Protein AF-A0A7W0KZI9-F1 (afdb_monomer)

Sequence (246 aa):
AELSPGYLRRAVETLQRTGAANVGGIQRAEGTTPFERAVAAAMTSRFGAGDAVFHYGGHEGPSDTVYLGVFDRVAMEAAGLYDETLVRNQDYELNIRLRQRGGVVWFDPELSVRYRPRRSLGRLARQYFEYGAWKREVVRRHPGSLRWRQAAPPALALGLGMGLVGTAVHRAALLIPGTYGAAVVVASAITARRRFGMFARLLAVFPTMHLAWGCGFLTGRRSRSVGAAGPVRVRAFRRSGGGPGG

Nearest PDB structures (foldseek):
  8snc-assembly1_A  TM=5.932E-01  e=7.530E-03  Paramecium bursaria Chlorella virus CZ-2
  8sne-assembly1_A  TM=5.870E-01  e=1.070E-02  Paramecium bursaria Chlorella virus CZ-2

Secondary structure (DSSP, 8-state):
-EEPTTHHHHHHHHHHHH--SEEEEEEEE--SSHHHHHHHHHHTSHHHHTT-GGGT---SEE-S--EEEEE-HHHHHHHTS--TT-SS-HHHHHHHHHHHTTPPEEEEEEEEEEEPPPSSHHHHHHHHHHHHHHHHHHHHH-GGG--HHHHHHHHHHHHHHHHHHHTTT-GGGGHHHHHHHHHHHHHHHHHHTT-HHHHHHHHHHHHHHHHHHHHHHHHPPP-PPS-PPPP----------PPP--

Foldseek 3Di:
DAKPPCQVVVLVVCCVVPVAQKEAEAAQQDEDDLLQVLLLLLQLDCLNQPPQCSSPHDDKFFDLAHDPIDGDPVLCVVLPHFDLQQPPCSRSLSSVSSVVVVGTYIYDHVIYDYDGDDPDLVVLLVVLLSVLQSVLVSCVVPVVSDDPSLVVLLVLLVLLVCLVVCCVVPVCSVVSVVVVLVVQQVRLCVSCVPPVSSSVSSSSSSCSNSNSSSCSNVPPDDPGDPDDDPRDPDDDDPPPDDDDDD

Mean predicted aligned error: 7.04 Å

Structure (mmCIF, N/CA/C/O backbone):
data_AF-A0A7W0KZI9-F1
#
_entry.id   AF-A0A7W0KZI9-F1
#
loop_
_atom_site.group_PDB
_atom_site.id
_atom_site.type_symbol
_atom_site.label_atom_id
_atom_site.label_alt_id
_atom_site.label_comp_id
_atom_site.label_asym_id
_atom_site.label_entity_id
_atom_site.label_seq_id
_atom_site.pdbx_PDB_ins_code
_atom_site.Cartn_x
_atom_site.Cartn_y
_atom_site.Cartn_z
_atom_site.occupancy
_atom_site.B_iso_or_equiv
_atom_site.auth_seq_id
_atom_site.auth_comp_id
_atom_site.auth_asym_id
_atom_site.auth_atom_id
_atom_site.pdbx_PDB_model_num
ATOM 1 N N . ALA A 1 1 ? 5.323 1.806 16.502 1.00 73.62 1 ALA A N 1
ATOM 2 C CA . ALA A 1 1 ? 4.338 2.747 15.936 1.00 73.62 1 ALA A CA 1
ATOM 3 C C . ALA A 1 1 ? 3.962 3.705 17.051 1.00 73.62 1 ALA A C 1
ATOM 5 O O . ALA A 1 1 ? 4.021 3.287 18.199 1.00 73.62 1 ALA A O 1
ATOM 6 N N . GLU A 1 2 ? 3.650 4.955 16.737 1.00 88.94 2 GLU A N 1
ATOM 7 C CA . GLU A 1 2 ? 3.325 5.977 17.741 1.00 88.94 2 GLU A CA 1
ATOM 8 C C . GLU A 1 2 ? 1.954 6.555 17.398 1.00 88.94 2 GLU A C 1
ATOM 10 O O . GLU A 1 2 ? 1.743 6.985 16.262 1.00 88.94 2 GLU A O 1
ATOM 15 N N . LEU A 1 3 ? 1.011 6.468 18.335 1.00 92.94 3 LEU A N 1
ATOM 16 C CA . LEU A 1 3 ? -0.348 6.983 18.171 1.00 92.94 3 LEU A CA 1
ATOM 17 C C . LEU A 1 3 ? -0.349 8.501 18.381 1.00 92.94 3 LEU A C 1
ATOM 19 O O . LEU A 1 3 ? 0.425 9.008 19.193 1.00 92.94 3 LEU A O 1
ATOM 23 N N . SER A 1 4 ? -1.225 9.226 17.686 1.00 91.62 4 SER A N 1
ATOM 24 C CA . SER A 1 4 ? -1.425 10.651 17.958 1.00 91.62 4 SER A CA 1
ATOM 25 C C . SER A 1 4 ? -1.924 10.896 19.396 1.00 91.62 4 SER A C 1
ATOM 27 O O . SER A 1 4 ? -2.584 10.034 19.985 1.00 91.62 4 SER A O 1
ATOM 29 N N . PRO A 1 5 ? -1.652 12.069 19.993 1.00 93.88 5 PRO A N 1
ATOM 30 C CA . PRO A 1 5 ? -2.232 12.432 21.283 1.00 93.88 5 PRO A CA 1
ATOM 31 C C . PRO A 1 5 ? -3.761 12.299 21.271 1.00 93.88 5 PRO A C 1
ATOM 33 O O . PRO A 1 5 ? -4.411 12.658 20.292 1.00 93.88 5 PRO A O 1
ATOM 36 N N . GLY A 1 6 ? -4.334 11.743 22.341 1.00 94.88 6 GLY A N 1
ATOM 37 C CA . GLY A 1 6 ? -5.785 11.554 22.459 1.00 94.88 6 GLY A CA 1
ATOM 38 C C . GLY A 1 6 ? -6.391 10.464 21.563 1.00 94.88 6 GLY A C 1
ATOM 39 O O . GLY A 1 6 ? -7.610 10.310 21.582 1.00 94.88 6 GLY A O 1
ATOM 40 N N . TYR A 1 7 ? -5.581 9.680 20.833 1.00 95.62 7 TYR A N 1
ATOM 41 C CA . TYR A 1 7 ? -6.054 8.685 19.855 1.00 95.62 7 TYR A CA 1
ATOM 42 C C . TYR A 1 7 ? -7.165 7.777 20.395 1.00 95.62 7 TYR A C 1
ATOM 44 O O . TYR A 1 7 ? -8.218 7.662 19.779 1.00 95.62 7 TYR A O 1
ATOM 52 N N . LEU A 1 8 ? -6.960 7.152 21.562 1.00 95.44 8 LEU A N 1
ATOM 53 C CA . LEU A 1 8 ? -7.945 6.222 22.129 1.00 95.44 8 LEU A CA 1
ATOM 54 C C . LEU A 1 8 ? -9.248 6.919 22.524 1.00 95.44 8 LEU A C 1
ATOM 56 O O . LEU A 1 8 ? -10.317 6.369 22.289 1.00 95.44 8 LEU A O 1
ATOM 60 N N . ARG A 1 9 ? -9.163 8.130 23.090 1.00 96.88 9 ARG A N 1
ATOM 61 C CA . ARG A 1 9 ? -10.347 8.913 23.460 1.00 96.88 9 ARG A CA 1
ATOM 62 C C . ARG A 1 9 ? -11.191 9.199 22.221 1.00 96.88 9 ARG A C 1
ATOM 64 O O . ARG A 1 9 ? -12.360 8.835 22.195 1.00 96.88 9 ARG A O 1
ATOM 71 N N . ARG A 1 10 ? -10.568 9.749 21.177 1.00 96.88 10 ARG A N 1
ATOM 72 C CA . ARG A 1 10 ? -11.253 10.067 19.923 1.00 96.88 10 ARG A CA 1
ATOM 73 C C . ARG A 1 10 ? -11.802 8.828 19.224 1.00 96.88 10 ARG A C 1
ATOM 75 O O . ARG A 1 10 ? -12.931 8.847 18.760 1.00 96.88 10 ARG A O 1
ATOM 82 N N . ALA A 1 11 ? -11.046 7.733 19.186 1.00 97.38 11 ALA A N 1
ATOM 83 C CA . ALA A 1 11 ? -11.525 6.495 18.581 1.00 97.38 11 ALA A CA 1
ATOM 84 C C . ALA A 1 11 ? -12.783 5.963 19.288 1.00 97.38 11 ALA A C 1
ATOM 86 O O . ALA A 1 11 ? -13.717 5.530 18.619 1.00 97.38 11 ALA A O 1
ATOM 87 N N . VAL A 1 12 ? -12.836 6.041 20.624 1.00 97.38 12 VAL A N 1
ATOM 88 C CA . VAL A 1 12 ? -14.021 5.662 21.410 1.00 97.38 12 VAL A CA 1
ATOM 89 C C . VAL A 1 12 ? -15.191 6.619 21.165 1.00 97.38 12 VAL A C 1
ATOM 91 O O . VAL A 1 12 ? -16.306 6.152 20.950 1.00 97.38 12 VAL A O 1
ATOM 94 N N . GLU A 1 13 ? -14.953 7.932 21.141 1.00 97.81 13 GLU A N 1
ATOM 95 C CA . GLU A 1 13 ? -15.980 8.935 20.814 1.00 97.81 13 GLU A CA 1
ATOM 96 C C . GLU A 1 13 ? -16.567 8.698 19.412 1.00 97.81 13 GLU A C 1
ATOM 98 O O . GLU A 1 13 ? -17.786 8.692 19.230 1.00 97.81 13 GLU A O 1
ATOM 103 N N . THR A 1 14 ? -15.715 8.427 18.421 1.00 97.75 14 THR A N 1
ATOM 104 C CA . THR A 1 14 ? -16.133 8.122 17.048 1.00 97.75 14 THR A CA 1
ATOM 105 C C . THR A 1 14 ? -16.880 6.787 16.967 1.00 97.75 14 THR A C 1
ATOM 107 O O . THR A 1 14 ? -17.908 6.724 16.292 1.00 97.75 14 THR A O 1
ATOM 110 N N . LEU A 1 15 ? -16.459 5.741 17.693 1.00 97.44 15 LEU A N 1
ATOM 111 C CA . LEU A 1 15 ? -17.208 4.476 17.796 1.00 97.44 15 LEU A CA 1
ATOM 112 C C . LEU A 1 15 ? -18.626 4.711 18.337 1.00 97.44 15 LEU A C 1
ATOM 114 O O . LEU A 1 15 ? -19.593 4.236 17.748 1.00 97.44 15 LEU A O 1
ATOM 118 N N . GLN A 1 16 ? -18.756 5.482 19.420 1.00 97.38 16 GLN A N 1
ATOM 119 C CA . GLN A 1 16 ? -20.047 5.785 20.045 1.00 97.38 16 GLN A CA 1
ATOM 120 C C . GLN A 1 16 ? -20.956 6.615 19.134 1.00 97.38 16 GLN A C 1
ATOM 122 O O . GLN A 1 16 ? -22.142 6.316 19.018 1.00 97.38 16 GLN A O 1
ATOM 127 N N . ARG A 1 17 ? -20.405 7.635 18.467 1.00 97.62 17 ARG A N 1
ATOM 128 C CA . ARG A 1 17 ? -21.167 8.517 17.572 1.00 97.62 17 ARG A CA 1
ATOM 129 C C . ARG A 1 17 ? -21.663 7.804 16.316 1.00 97.62 17 ARG A C 1
ATOM 131 O O . ARG A 1 17 ? -22.739 8.125 15.824 1.00 97.62 17 ARG A O 1
ATOM 138 N N . THR A 1 18 ? -20.866 6.891 15.766 1.00 97.31 18 THR A N 1
ATOM 139 C CA . THR A 1 18 ? -21.131 6.284 14.449 1.00 97.31 18 THR A CA 1
ATOM 140 C C . THR A 1 18 ? -21.751 4.893 14.534 1.00 97.31 18 THR A C 1
ATOM 142 O O . THR A 1 18 ? -22.295 4.413 13.542 1.00 97.31 18 THR A O 1
ATOM 145 N N . GLY A 1 19 ? -21.644 4.219 15.684 1.00 96.94 19 GLY A N 1
ATOM 146 C CA . GLY A 1 19 ? -22.007 2.807 15.814 1.00 96.94 19 GLY A CA 1
ATOM 147 C C . GLY A 1 19 ? -21.116 1.874 14.984 1.00 96.94 19 GLY A C 1
ATOM 148 O O . GLY A 1 19 ? -21.508 0.744 14.691 1.00 96.94 19 GLY A O 1
ATOM 149 N N . ALA A 1 20 ? -19.939 2.340 14.554 1.00 97.88 20 ALA A N 1
ATOM 150 C CA . ALA A 1 20 ? -19.018 1.550 13.752 1.00 97.88 20 ALA A CA 1
ATOM 151 C C . ALA A 1 20 ? -18.495 0.328 14.521 1.00 97.88 20 ALA A C 1
ATOM 153 O O . ALA A 1 20 ? -18.309 0.347 15.734 1.00 97.88 20 ALA A O 1
ATOM 154 N N . ALA A 1 21 ? -18.197 -0.737 13.785 1.00 98.06 21 ALA A N 1
ATOM 155 C CA . ALA A 1 21 ? -17.596 -1.949 14.329 1.00 98.06 21 ALA A CA 1
ATOM 156 C C . ALA A 1 21 ? -16.065 -1.841 14.453 1.00 98.06 21 ALA A C 1
ATOM 158 O O . ALA A 1 21 ? -15.438 -2.582 15.210 1.00 98.06 21 ALA A O 1
ATOM 159 N N . ASN A 1 22 ? -15.453 -0.937 13.686 1.00 98.25 22 ASN A N 1
ATOM 160 C CA . ASN A 1 22 ? -14.028 -0.639 13.728 1.00 98.25 22 ASN A CA 1
ATOM 161 C C . ASN A 1 22 ? -13.799 0.819 13.322 1.00 98.25 22 ASN A C 1
ATOM 163 O O . ASN A 1 22 ? -14.299 1.239 12.279 1.00 98.25 22 ASN A O 1
ATOM 167 N N . VAL A 1 23 ? -13.019 1.562 14.102 1.00 97.94 23 VAL A N 1
ATOM 168 C CA . VAL A 1 23 ? -12.613 2.940 13.805 1.00 97.94 23 VAL A CA 1
ATOM 169 C C . VAL A 1 23 ? -11.101 3.009 13.710 1.00 97.94 23 VAL A C 1
ATOM 171 O O . VAL A 1 23 ? -10.394 2.513 14.579 1.00 97.94 23 VAL A O 1
ATOM 174 N N . GLY A 1 24 ? -10.572 3.667 12.690 1.00 95.88 24 GLY A N 1
ATOM 175 C CA . GLY A 1 24 ? -9.140 3.920 12.606 1.00 95.88 24 GLY A CA 1
ATOM 176 C C . GLY A 1 24 ? -8.832 5.076 11.681 1.00 95.88 24 GLY A C 1
ATOM 177 O O . GLY A 1 24 ? -9.728 5.697 11.117 1.00 95.88 24 GLY A O 1
ATOM 178 N N . GLY A 1 25 ? -7.546 5.362 11.525 1.00 93.81 25 GLY A N 1
ATOM 179 C CA . GLY A 1 25 ? -7.121 6.609 10.909 1.00 93.81 25 GLY A CA 1
ATOM 180 C C . GLY A 1 25 ? -5.989 6.466 9.913 1.00 93.81 25 GLY A C 1
ATOM 181 O O . GLY A 1 25 ? -5.808 5.433 9.263 1.00 93.81 25 GLY A O 1
ATOM 182 N N . ILE A 1 26 ? -5.229 7.547 9.786 1.00 93.06 26 ILE A N 1
ATOM 183 C CA . ILE A 1 26 ? -4.168 7.711 8.801 1.00 93.06 26 ILE A CA 1
ATOM 184 C C . ILE A 1 26 ? -2.926 6.909 9.203 1.00 93.06 26 ILE A C 1
ATOM 186 O O . ILE A 1 26 ? -2.394 7.042 10.311 1.00 93.06 26 ILE A O 1
ATOM 190 N N . GLN A 1 27 ? -2.386 6.140 8.258 1.00 93.75 27 GLN A N 1
ATOM 191 C CA . GLN A 1 27 ? -1.021 5.632 8.330 1.00 93.75 27 GLN A CA 1
ATOM 192 C C . GLN A 1 27 ? -0.049 6.758 7.972 1.00 93.75 27 GLN A C 1
ATOM 194 O O . GLN A 1 27 ? 0.314 6.958 6.812 1.00 93.75 27 GLN A O 1
ATOM 199 N N . ARG A 1 28 ? 0.404 7.502 8.980 1.00 91.75 28 ARG A N 1
ATOM 200 C CA . ARG A 1 28 ? 1.288 8.650 8.780 1.00 91.75 28 ARG A CA 1
ATOM 201 C C . ARG A 1 28 ? 2.721 8.173 8.544 1.00 91.75 28 ARG A C 1
ATOM 203 O O . ARG A 1 28 ? 3.477 7.950 9.489 1.00 91.75 28 ARG A O 1
ATOM 210 N N . ALA A 1 29 ? 3.078 7.964 7.279 1.00 92.94 29 ALA A N 1
ATOM 211 C CA . ALA A 1 29 ? 4.403 7.493 6.896 1.00 92.94 29 ALA A CA 1
ATOM 212 C C . ALA A 1 29 ? 5.466 8.588 7.097 1.00 92.94 29 ALA A C 1
ATOM 214 O O . ALA A 1 29 ? 5.423 9.633 6.453 1.00 92.94 29 ALA A O 1
ATOM 215 N N . GLU A 1 30 ? 6.450 8.333 7.959 1.00 93.12 30 GLU A N 1
ATOM 216 C CA . GLU A 1 30 ? 7.534 9.266 8.276 1.00 93.12 30 GLU A CA 1
ATOM 217 C C . GLU A 1 30 ? 8.891 8.556 8.267 1.00 93.12 30 GLU A C 1
ATOM 219 O O . GLU A 1 30 ? 9.116 7.555 8.950 1.00 93.12 30 GLU A O 1
ATOM 224 N N . GLY A 1 31 ? 9.810 9.080 7.454 1.00 92.00 31 GLY A N 1
ATOM 225 C CA . GLY A 1 31 ? 11.155 8.541 7.286 1.00 92.00 31 GLY A CA 1
ATOM 226 C C . GLY A 1 31 ? 12.239 9.439 7.877 1.00 92.00 31 GLY A C 1
ATOM 227 O O . GLY A 1 31 ? 12.200 10.659 7.740 1.00 92.00 31 GLY A O 1
ATOM 228 N N . THR A 1 32 ? 13.258 8.821 8.468 1.00 94.62 32 THR A N 1
ATOM 229 C CA . THR A 1 32 ? 14.425 9.502 9.056 1.00 94.62 32 THR A CA 1
ATOM 230 C C . THR A 1 32 ? 15.604 9.584 8.084 1.00 94.62 32 THR A C 1
ATOM 232 O O . THR A 1 32 ? 16.342 10.568 8.086 1.00 94.62 32 THR A O 1
ATOM 235 N N . THR A 1 33 ? 15.757 8.608 7.184 1.00 97.12 33 THR A N 1
ATOM 236 C CA . THR A 1 33 ? 16.801 8.625 6.143 1.00 97.12 33 THR A CA 1
ATOM 237 C C . THR A 1 33 ? 16.272 9.181 4.814 1.00 97.12 33 THR A C 1
ATOM 239 O O . THR A 1 33 ? 15.061 9.150 4.573 1.00 97.12 33 THR A O 1
ATOM 242 N N . PRO A 1 34 ? 17.143 9.651 3.896 1.00 97.38 34 PRO A N 1
ATOM 243 C CA . PRO A 1 34 ? 16.716 10.058 2.555 1.00 97.38 34 PRO A CA 1
ATOM 244 C C . PRO A 1 34 ? 15.934 8.972 1.802 1.00 97.38 34 PRO A C 1
ATOM 246 O O . PRO A 1 34 ? 14.999 9.288 1.070 1.00 97.38 34 PRO A O 1
ATOM 249 N N . PHE A 1 35 ? 16.291 7.696 1.995 1.00 97.69 35 PHE A N 1
ATOM 250 C CA . PHE A 1 35 ? 15.559 6.573 1.411 1.00 97.69 35 PHE A CA 1
ATOM 251 C C . PHE A 1 35 ? 14.185 6.391 2.059 1.00 97.69 35 PHE A C 1
ATOM 253 O O . PHE A 1 35 ? 13.186 6.372 1.349 1.00 97.69 35 PHE A O 1
ATOM 260 N N . GLU A 1 36 ? 14.106 6.340 3.392 1.00 97.56 36 GLU A N 1
ATOM 261 C CA . GLU A 1 36 ? 12.822 6.203 4.093 1.00 97.56 36 GLU A CA 1
ATOM 262 C C . GLU A 1 36 ? 11.866 7.358 3.753 1.00 97.56 36 GLU A C 1
ATOM 264 O O . GLU A 1 36 ? 10.672 7.125 3.600 1.00 97.56 36 GLU A O 1
ATOM 269 N N . ARG A 1 37 ? 12.374 8.589 3.582 1.00 97.50 37 ARG A N 1
ATOM 270 C CA . ARG A 1 37 ? 11.568 9.740 3.139 1.00 97.50 37 ARG A CA 1
ATOM 271 C C . ARG A 1 37 ? 11.007 9.565 1.729 1.00 97.50 37 ARG A C 1
ATOM 273 O O . ARG A 1 37 ? 9.870 9.956 1.491 1.00 97.50 37 ARG A O 1
ATOM 280 N N . ALA A 1 38 ? 11.773 8.979 0.808 1.00 97.94 38 ALA A N 1
ATOM 281 C CA . ALA A 1 38 ? 11.277 8.666 -0.532 1.00 97.94 38 ALA A CA 1
ATOM 282 C C . ALA A 1 38 ? 10.194 7.577 -0.485 1.00 97.94 38 ALA A C 1
ATOM 284 O O . ALA A 1 38 ? 9.166 7.715 -1.137 1.00 97.94 38 ALA A O 1
ATOM 285 N N . VAL A 1 39 ? 10.377 6.537 0.338 1.00 98.06 39 VAL A N 1
ATOM 286 C CA . VAL A 1 39 ? 9.347 5.504 0.538 1.00 98.06 39 VAL A CA 1
ATOM 287 C C . VAL A 1 39 ? 8.090 6.092 1.178 1.00 98.06 39 VAL A C 1
ATOM 289 O O . VAL A 1 39 ? 6.995 5.806 0.709 1.00 98.06 39 VAL A O 1
ATOM 292 N N . ALA A 1 40 ? 8.227 6.952 2.193 1.00 96.62 40 ALA A N 1
ATOM 293 C CA . ALA A 1 40 ? 7.096 7.656 2.793 1.00 96.62 40 ALA A CA 1
ATOM 294 C C . ALA A 1 40 ? 6.319 8.460 1.743 1.00 96.62 40 ALA A C 1
ATOM 296 O O . ALA A 1 40 ? 5.112 8.292 1.629 1.00 96.62 40 ALA A O 1
ATOM 297 N N . ALA A 1 41 ? 7.015 9.262 0.930 1.00 96.62 41 ALA A N 1
ATOM 298 C CA . ALA A 1 41 ? 6.393 10.058 -0.126 1.00 96.62 41 ALA A CA 1
ATOM 299 C C . ALA A 1 41 ? 5.708 9.196 -1.202 1.00 96.62 41 ALA A C 1
ATOM 301 O O . ALA A 1 41 ? 4.653 9.566 -1.710 1.00 96.62 41 ALA A O 1
ATOM 302 N N . ALA A 1 42 ? 6.280 8.036 -1.541 1.00 96.62 42 ALA A N 1
ATOM 303 C CA . ALA A 1 42 ? 5.651 7.098 -2.464 1.00 96.62 42 ALA A CA 1
ATOM 304 C C . ALA A 1 42 ? 4.373 6.483 -1.869 1.00 96.62 42 ALA A C 1
ATOM 306 O O . ALA A 1 42 ? 3.340 6.465 -2.538 1.00 96.62 42 ALA A O 1
ATOM 307 N N . MET A 1 43 ? 4.424 6.036 -0.607 1.00 94.19 43 MET A N 1
ATOM 308 C CA . MET A 1 43 ? 3.289 5.446 0.118 1.00 94.19 43 MET A CA 1
ATOM 309 C C . MET A 1 43 ? 2.138 6.429 0.338 1.00 94.19 43 MET A C 1
ATOM 311 O O . MET A 1 43 ? 1.003 5.992 0.459 1.00 94.19 43 MET A O 1
ATOM 315 N N . THR A 1 44 ? 2.408 7.733 0.381 1.00 92.25 44 THR A N 1
ATOM 316 C CA . THR A 1 44 ? 1.386 8.781 0.528 1.00 92.25 44 THR A CA 1
ATOM 317 C C . THR A 1 44 ? 0.967 9.400 -0.811 1.00 92.25 44 THR A C 1
ATOM 319 O O . THR A 1 44 ? 0.275 10.415 -0.841 1.00 92.25 44 THR A O 1
ATOM 322 N N . SER A 1 45 ? 1.361 8.802 -1.941 1.00 93.62 45 SER A N 1
ATOM 323 C CA . SER A 1 45 ? 0.973 9.257 -3.281 1.00 93.62 45 SER A CA 1
ATOM 324 C C . SER A 1 45 ? -0.076 8.340 -3.913 1.00 93.62 45 SER A C 1
ATOM 326 O O . SER A 1 45 ? -0.054 7.123 -3.718 1.00 93.62 45 SER A O 1
ATOM 328 N N . ARG A 1 46 ? -0.950 8.905 -4.757 1.00 91.81 46 ARG A N 1
ATOM 329 C CA . ARG A 1 46 ? -1.942 8.119 -5.517 1.00 91.81 46 ARG A CA 1
ATOM 330 C C . ARG A 1 46 ? -1.284 7.114 -6.461 1.00 91.81 46 ARG A C 1
ATOM 332 O O . ARG A 1 46 ? -1.811 6.025 -6.642 1.00 91.81 46 ARG A O 1
ATOM 339 N N . PHE A 1 47 ? -0.124 7.461 -7.028 1.00 95.12 47 PHE A N 1
ATOM 340 C CA . PHE A 1 47 ? 0.617 6.552 -7.901 1.00 95.12 47 PHE A CA 1
ATOM 341 C C . PHE A 1 47 ? 1.113 5.320 -7.138 1.00 95.12 47 PHE A C 1
ATOM 343 O O . PHE A 1 47 ? 0.976 4.222 -7.651 1.00 95.12 47 PHE A O 1
ATOM 350 N N . GLY A 1 48 ? 1.618 5.485 -5.909 1.00 92.94 48 GLY A N 1
ATOM 351 C CA . GLY A 1 48 ? 2.157 4.373 -5.118 1.00 92.94 48 GLY A CA 1
ATOM 352 C C . GLY A 1 48 ? 1.129 3.567 -4.315 1.00 92.94 48 GLY A C 1
ATOM 353 O O . GLY A 1 48 ? 1.357 2.383 -4.069 1.00 92.94 48 GLY A O 1
ATOM 354 N N . ALA A 1 49 ? 0.026 4.183 -3.876 1.00 86.81 49 ALA A N 1
ATOM 355 C CA . ALA A 1 49 ? -0.947 3.564 -2.965 1.00 86.81 49 ALA A CA 1
ATOM 356 C C . ALA A 1 49 ? -2.374 3.411 -3.535 1.00 86.81 49 ALA A C 1
ATOM 358 O O . ALA A 1 49 ? -3.237 2.810 -2.888 1.00 86.81 49 ALA A O 1
ATOM 359 N N . GLY A 1 50 ? -2.642 3.922 -4.740 1.00 87.31 50 GLY A N 1
ATOM 360 C CA . GLY A 1 50 ? -3.972 3.886 -5.352 1.00 87.31 50 GLY A CA 1
ATOM 361 C C . GLY A 1 50 ? -4.971 4.810 -4.649 1.00 87.31 50 GLY A C 1
ATOM 362 O O . GLY A 1 50 ? -4.646 5.952 -4.330 1.00 87.31 50 GLY A O 1
ATOM 363 N N . ASP A 1 51 ? -6.196 4.319 -4.429 1.00 81.38 51 ASP A N 1
ATOM 364 C CA . ASP A 1 51 ? -7.303 5.041 -3.777 1.00 81.38 51 ASP A CA 1
ATOM 365 C C . ASP A 1 51 ? -7.474 4.742 -2.271 1.00 81.38 51 ASP A C 1
ATOM 367 O O . ASP A 1 51 ? -8.524 5.007 -1.685 1.00 81.38 51 ASP A O 1
ATOM 371 N N . ALA A 1 52 ? -6.463 4.171 -1.618 1.00 79.44 52 ALA A N 1
ATOM 372 C CA . ALA A 1 52 ? -6.517 3.871 -0.191 1.00 79.44 52 ALA A CA 1
ATOM 373 C C . ALA A 1 52 ? -6.412 5.151 0.668 1.00 79.44 52 ALA A C 1
ATOM 375 O O . ALA A 1 52 ? -5.317 5.605 0.997 1.00 79.44 52 ALA A O 1
ATOM 376 N N . VAL A 1 53 ? -7.565 5.701 1.072 1.00 75.75 53 VAL A N 1
ATOM 377 C CA . VAL A 1 53 ? -7.700 6.985 1.801 1.00 75.75 53 VAL A CA 1
ATOM 378 C C . VAL A 1 53 ? -6.860 7.089 3.078 1.00 75.75 53 VAL A C 1
ATOM 380 O O . VAL A 1 53 ? -6.352 8.160 3.404 1.00 75.75 53 VAL A O 1
ATOM 383 N N . PHE A 1 54 ? -6.602 5.971 3.762 1.00 75.31 54 PHE A N 1
ATOM 384 C CA . PHE A 1 54 ? -5.780 5.951 4.974 1.00 75.31 54 PHE A CA 1
ATOM 385 C C . PHE A 1 54 ? -4.299 6.309 4.734 1.00 75.31 54 PHE A C 1
ATOM 387 O O . PHE A 1 54 ? -3.563 6.491 5.701 1.00 75.31 54 PHE A O 1
ATOM 394 N N . HIS A 1 55 ? -3.842 6.424 3.482 1.00 68.38 55 HIS A N 1
ATOM 395 C CA . HIS A 1 55 ? -2.472 6.829 3.153 1.00 68.38 55 HIS A CA 1
ATOM 396 C C . HIS A 1 55 ? -2.273 8.337 2.953 1.00 68.38 55 HIS A C 1
ATOM 398 O O . HIS A 1 55 ? -1.153 8.816 3.111 1.00 68.38 55 HIS A O 1
ATOM 404 N N . TYR A 1 56 ? -3.308 9.093 2.591 1.00 75.75 56 TYR A N 1
ATOM 405 C CA . TYR A 1 56 ? -3.164 10.519 2.255 1.00 75.75 56 TYR A CA 1
ATOM 406 C C . TYR A 1 56 ? -4.281 11.411 2.816 1.00 75.75 56 TYR A C 1
ATOM 408 O O . TYR A 1 56 ? -4.234 12.623 2.620 1.00 75.75 56 TYR A O 1
ATOM 416 N N . GLY A 1 57 ? -5.236 10.841 3.558 1.00 71.19 57 GLY A N 1
ATOM 417 C CA . GLY A 1 57 ? -6.338 11.566 4.185 1.00 71.19 57 GLY A CA 1
ATOM 418 C C . GLY A 1 57 ? -7.601 11.600 3.324 1.00 71.19 57 GLY A C 1
ATOM 419 O O . GLY A 1 57 ? -7.692 10.961 2.274 1.00 71.19 57 GLY A O 1
ATOM 420 N N . GLY A 1 58 ? -8.597 12.341 3.795 1.00 82.12 58 GLY A N 1
ATOM 421 C CA . GLY A 1 58 ? -9.904 12.453 3.161 1.00 82.12 58 GLY A CA 1
ATOM 422 C C . GLY A 1 58 ? -10.961 12.890 4.163 1.00 82.12 58 GLY A C 1
ATOM 423 O O . GLY A 1 58 ? -10.637 13.263 5.290 1.00 82.12 58 GLY A O 1
ATOM 424 N N . HIS A 1 59 ? -12.219 12.825 3.741 1.00 87.19 59 HIS A N 1
ATOM 425 C CA . HIS A 1 59 ? -13.343 13.038 4.639 1.00 87.19 59 HIS A CA 1
ATOM 426 C C . HIS A 1 59 ? -13.512 11.836 5.561 1.00 87.19 59 HIS A C 1
ATOM 428 O O . HIS A 1 59 ? -13.232 10.696 5.180 1.00 87.19 59 HIS A O 1
ATOM 434 N N . GLU A 1 60 ? -13.981 12.118 6.767 1.00 94.50 60 GLU A N 1
ATOM 435 C CA . GLU A 1 60 ? -14.458 11.093 7.676 1.00 94.50 60 GLU A CA 1
ATOM 436 C C . GLU A 1 60 ? -15.577 10.268 7.012 1.00 94.50 60 GLU A C 1
ATOM 438 O O . GLU A 1 60 ? -16.442 10.830 6.335 1.00 94.50 60 GLU A O 1
ATOM 443 N N . GLY A 1 61 ? -15.571 8.943 7.190 1.00 95.12 61 GLY A N 1
ATOM 444 C CA . GLY A 1 61 ? -16.663 8.109 6.694 1.00 95.12 61 GLY A CA 1
ATOM 445 C C . GLY A 1 61 ? -16.369 6.613 6.573 1.00 95.12 61 GLY A C 1
ATOM 446 O O . GLY A 1 61 ? -15.290 6.140 6.945 1.00 95.12 61 GLY A O 1
ATOM 447 N N . PRO A 1 62 ? -17.326 5.841 6.024 1.00 95.38 62 PRO A N 1
ATOM 448 C CA . PRO A 1 62 ? -17.163 4.411 5.796 1.00 95.38 62 PRO A CA 1
ATOM 449 C C . PRO A 1 62 ? -15.983 4.088 4.869 1.00 95.38 62 PRO A C 1
ATOM 451 O O . PRO A 1 62 ? -15.768 4.743 3.850 1.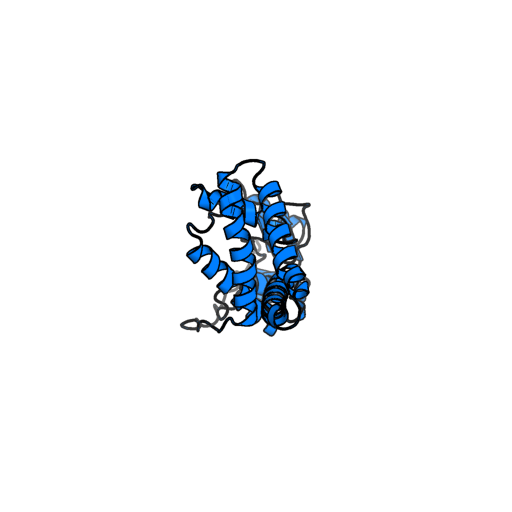00 95.38 62 PRO A O 1
ATOM 454 N N . SER A 1 63 ? -15.243 3.027 5.189 1.00 93.19 63 SER A N 1
ATOM 455 C CA . SER A 1 63 ? -14.091 2.548 4.421 1.00 93.19 63 SER A CA 1
ATOM 456 C C . SER A 1 63 ? -14.072 1.018 4.333 1.00 93.19 63 SER A C 1
ATOM 458 O O . SER A 1 63 ? -14.716 0.311 5.102 1.00 93.19 63 SER A O 1
ATOM 460 N N . ASP A 1 64 ? -13.292 0.474 3.397 1.00 91.31 64 ASP A N 1
ATOM 461 C CA . ASP A 1 64 ? -13.009 -0.966 3.343 1.00 91.31 64 ASP A CA 1
ATOM 462 C C . ASP A 1 64 ? -12.152 -1.442 4.518 1.00 91.31 64 ASP A C 1
ATOM 464 O O . ASP A 1 64 ? -12.228 -2.602 4.922 1.00 91.31 64 ASP A O 1
ATOM 468 N N . THR A 1 65 ? -11.246 -0.574 4.965 1.00 92.69 65 THR A N 1
ATOM 469 C CA . THR A 1 65 ? -10.231 -0.864 5.973 1.00 92.69 65 THR A CA 1
ATOM 470 C C . THR A 1 65 ? -9.657 0.437 6.521 1.00 92.69 65 THR A C 1
ATOM 472 O O . THR A 1 65 ? -9.713 1.484 5.871 1.00 92.69 65 THR A O 1
ATOM 475 N N . VAL A 1 66 ? -9.038 0.348 7.690 1.00 93.38 66 VAL A N 1
ATOM 476 C CA . VAL A 1 66 ? -8.335 1.446 8.359 1.00 93.38 66 VAL A CA 1
ATOM 477 C C . VAL A 1 66 ? -6.987 0.967 8.875 1.00 93.38 66 VAL A C 1
ATOM 479 O O . VAL A 1 66 ? -6.764 -0.239 8.992 1.00 93.38 66 VAL A O 1
ATOM 482 N N . TYR A 1 67 ? -6.080 1.896 9.172 1.00 91.19 67 TYR A N 1
ATOM 483 C CA . TYR A 1 67 ? -4.779 1.546 9.726 1.00 91.19 67 TYR A CA 1
ATOM 484 C C . TYR A 1 67 ? -4.827 1.487 11.256 1.00 91.19 67 TYR A C 1
ATOM 486 O O . TYR A 1 67 ? -5.123 2.494 11.898 1.00 91.19 67 TYR A O 1
ATOM 494 N N . LEU A 1 68 ? -4.495 0.311 11.811 1.00 88.75 68 LEU A N 1
ATOM 495 C CA . LEU A 1 68 ? -4.444 0.025 13.254 1.00 88.75 68 LEU A CA 1
ATOM 496 C C . LEU A 1 68 ? -5.710 0.472 14.005 1.00 88.75 68 LEU A C 1
ATOM 498 O O . LEU A 1 68 ? -5.646 1.318 14.891 1.00 88.75 68 LEU A O 1
ATOM 502 N N . GLY A 1 69 ? -6.853 -0.091 13.611 1.00 92.19 69 GLY A N 1
ATOM 503 C CA . GLY A 1 69 ? -8.156 0.295 14.146 1.00 92.19 69 GLY A CA 1
ATOM 504 C C . GLY A 1 69 ? -8.439 -0.154 15.586 1.00 92.19 69 GLY A C 1
ATOM 505 O O . GLY A 1 69 ? -7.796 -1.056 16.128 1.00 92.19 69 GLY A O 1
ATOM 506 N N . VAL A 1 70 ? -9.433 0.500 16.183 1.00 96.81 70 VAL A N 1
ATOM 507 C CA . VAL A 1 70 ? -10.050 0.215 17.478 1.00 96.81 70 VAL A CA 1
ATOM 508 C C . VAL A 1 70 ? -11.413 -0.411 17.209 1.00 96.81 70 VAL A C 1
ATOM 510 O O . VAL A 1 70 ? -12.255 0.179 16.534 1.00 96.81 70 VAL A O 1
ATOM 513 N N . PHE A 1 71 ? -11.621 -1.614 17.733 1.00 97.62 71 PHE A N 1
ATOM 514 C CA . PHE A 1 71 ? -12.784 -2.436 17.419 1.00 97.62 71 PHE A CA 1
ATOM 515 C C . PHE A 1 71 ? -13.835 -2.366 18.521 1.00 97.62 71 PHE A C 1
ATOM 517 O O . PHE A 1 71 ? -13.498 -2.409 19.707 1.00 97.62 71 PHE A O 1
ATOM 524 N N . ASP A 1 72 ? -15.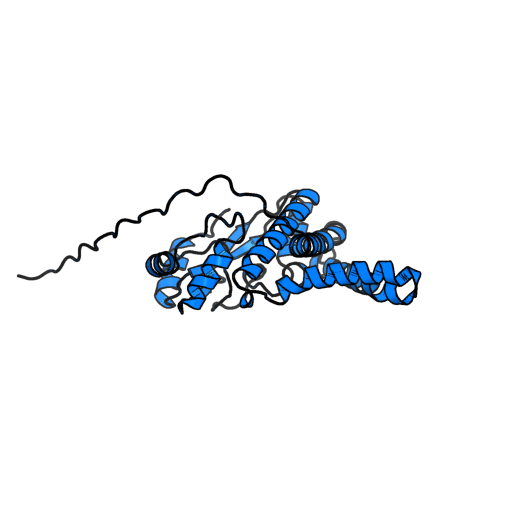108 -2.356 18.123 1.00 97.62 72 ASP A N 1
ATOM 525 C CA . ASP A 1 72 ? -16.168 -2.761 19.036 1.00 97.62 72 ASP A CA 1
ATOM 526 C C . ASP A 1 72 ? -16.001 -4.250 19.356 1.00 97.62 72 ASP A C 1
ATOM 528 O O . ASP A 1 72 ? -15.865 -5.103 18.470 1.00 97.62 72 ASP A O 1
ATOM 532 N N . ARG A 1 73 ? -15.992 -4.567 20.649 1.00 97.00 73 ARG A N 1
ATOM 533 C CA . ARG A 1 73 ? -15.705 -5.921 21.116 1.00 97.00 73 ARG A CA 1
ATOM 534 C C . ARG A 1 73 ? -16.779 -6.915 20.686 1.00 97.00 73 ARG A C 1
ATOM 536 O O . ARG A 1 73 ? -16.432 -8.014 20.262 1.00 97.00 73 ARG A O 1
ATOM 543 N N . VAL A 1 74 ? -18.055 -6.549 20.805 1.00 97.19 74 VAL A N 1
ATOM 544 C CA . VAL A 1 74 ? -19.173 -7.455 20.504 1.00 97.19 74 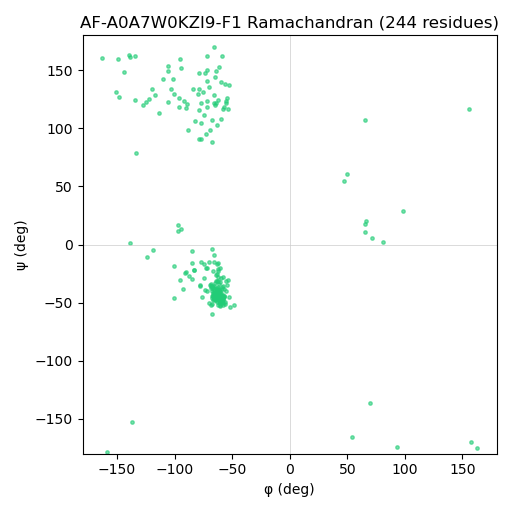VAL A CA 1
ATOM 545 C C . VAL A 1 74 ? -19.188 -7.766 19.012 1.00 97.19 74 VAL A C 1
ATOM 547 O O . VAL A 1 74 ? -19.296 -8.930 18.628 1.00 97.19 74 VAL A O 1
ATOM 550 N N . ALA A 1 75 ? -18.992 -6.754 18.166 1.00 96.94 75 ALA A N 1
ATOM 551 C CA . ALA A 1 75 ? -18.886 -6.930 16.725 1.00 96.94 75 ALA A CA 1
ATOM 552 C C . ALA A 1 75 ? -17.674 -7.795 16.334 1.00 96.94 75 ALA A C 1
ATOM 554 O O . ALA A 1 75 ? -17.800 -8.688 15.493 1.00 96.94 75 ALA A O 1
ATOM 555 N N . MET A 1 76 ? -16.513 -7.578 16.963 1.00 96.44 76 MET A N 1
ATOM 556 C CA . MET A 1 76 ? -15.297 -8.361 16.710 1.00 96.44 76 MET A CA 1
ATOM 557 C C . MET A 1 76 ? -15.447 -9.833 17.123 1.00 96.44 76 MET A C 1
ATOM 559 O O . MET A 1 76 ? -15.061 -10.728 16.366 1.00 96.44 76 MET A O 1
ATOM 563 N N . GLU A 1 77 ? -16.024 -10.099 18.297 1.00 97.44 77 GLU A N 1
ATOM 564 C CA . GLU A 1 77 ? -16.320 -11.456 18.772 1.00 97.44 77 GLU A CA 1
ATOM 565 C C . GLU A 1 77 ? -17.344 -12.143 17.862 1.00 97.44 77 GLU A C 1
ATOM 567 O O . GLU A 1 77 ? -17.116 -13.270 17.425 1.00 97.44 77 GLU A O 1
ATOM 572 N N . ALA A 1 78 ? -18.419 -11.443 17.486 1.00 96.56 78 ALA A N 1
ATOM 573 C CA . ALA A 1 78 ? -19.431 -11.962 16.570 1.00 96.56 78 ALA A CA 1
ATOM 574 C C . ALA A 1 78 ? -18.866 -12.257 15.173 1.00 96.56 78 ALA A C 1
ATOM 576 O O . ALA A 1 78 ? -19.331 -13.182 14.505 1.00 96.56 78 ALA A O 1
ATOM 577 N N . ALA A 1 79 ? -17.865 -11.497 14.721 1.00 96.50 79 ALA A N 1
ATOM 578 C CA . ALA A 1 79 ? -17.168 -11.766 13.471 1.00 96.50 79 ALA A CA 1
ATOM 579 C C . ALA A 1 79 ? -16.232 -12.978 13.555 1.00 96.50 79 ALA A C 1
ATOM 581 O O . ALA A 1 79 ? -15.935 -13.548 12.508 1.00 96.50 79 ALA A O 1
ATOM 582 N N . GLY A 1 80 ? -15.815 -13.400 14.755 1.00 95.81 80 GLY A N 1
ATOM 583 C CA . GLY A 1 80 ? -14.940 -14.553 14.984 1.00 95.81 80 GLY A CA 1
ATOM 584 C C . GLY A 1 80 ? -13.462 -14.202 15.186 1.00 95.81 80 GLY A C 1
ATOM 585 O O . GLY A 1 80 ? -12.615 -15.013 14.829 1.00 95.81 80 GLY A O 1
ATOM 586 N N . LEU A 1 81 ? -13.149 -13.006 15.710 1.00 96.19 81 LEU A N 1
ATOM 587 C CA . LEU A 1 81 ? -11.782 -12.527 16.001 1.00 96.19 81 LEU A CA 1
ATOM 588 C C . LEU A 1 81 ? -10.828 -12.609 14.788 1.00 96.19 81 LEU A C 1
ATOM 590 O O . LEU A 1 81 ? -11.271 -12.723 13.646 1.00 96.19 81 LEU A O 1
ATOM 594 N N . TYR A 1 82 ? -9.516 -12.491 15.001 1.00 95.88 82 TYR A N 1
ATOM 595 C CA . TYR A 1 82 ? -8.524 -12.654 13.937 1.00 95.88 82 TYR A CA 1
ATOM 596 C C . TYR A 1 82 ? -8.376 -14.115 13.506 1.00 95.88 82 TYR A C 1
ATOM 598 O O . TYR A 1 82 ? -8.348 -15.018 14.335 1.00 95.88 82 TYR A O 1
ATOM 606 N N . ASP A 1 83 ? -8.216 -14.331 12.201 1.00 93.38 83 ASP A N 1
ATOM 607 C CA . ASP A 1 83 ? -7.832 -15.634 11.668 1.00 93.38 83 ASP A CA 1
ATOM 608 C C . ASP A 1 83 ? -6.310 -15.816 11.773 1.00 93.38 83 ASP A C 1
ATOM 610 O O . ASP A 1 83 ? -5.536 -15.230 11.009 1.00 93.38 83 ASP A O 1
ATOM 614 N N . GLU A 1 84 ? -5.881 -16.659 12.710 1.00 91.75 84 GLU A N 1
ATOM 615 C CA . GLU A 1 84 ? -4.467 -16.927 12.999 1.00 91.75 84 GLU A CA 1
ATOM 616 C C . GLU A 1 84 ? -3.720 -17.628 11.847 1.00 91.75 84 GLU A C 1
ATOM 618 O O . GLU A 1 84 ? -2.488 -17.638 11.807 1.00 91.75 84 GLU A O 1
ATOM 623 N N . THR A 1 85 ? -4.435 -18.187 10.863 1.00 90.75 85 THR A N 1
ATOM 624 C CA . THR A 1 85 ? -3.810 -18.791 9.673 1.00 90.75 85 THR A CA 1
ATOM 625 C C . THR A 1 85 ? -3.273 -17.745 8.695 1.00 90.75 85 THR A C 1
ATOM 627 O O . THR A 1 85 ? -2.466 -18.066 7.817 1.00 90.75 85 THR A O 1
ATOM 630 N N . LEU A 1 86 ? -3.703 -16.488 8.826 1.00 89.31 86 LEU A N 1
ATOM 631 C CA . LEU A 1 86 ? -3.216 -15.373 8.028 1.00 89.31 86 LEU A CA 1
ATOM 632 C C . LEU A 1 86 ? -2.022 -14.728 8.734 1.00 89.31 86 LEU A C 1
ATOM 634 O O . LEU A 1 86 ? -2.178 -14.183 9.805 1.00 89.31 86 LEU A O 1
ATOM 638 N N . VAL A 1 87 ? -0.814 -14.706 8.165 1.00 88.62 87 VAL A N 1
ATOM 639 C CA . VAL A 1 87 ? 0.324 -14.008 8.825 1.00 88.62 87 VAL A CA 1
ATOM 640 C C . VAL A 1 87 ? 0.315 -12.503 8.527 1.00 88.62 87 VAL A C 1
ATOM 642 O O . VAL A 1 87 ? 0.906 -11.703 9.249 1.00 88.62 87 VAL A O 1
ATOM 645 N N . ARG A 1 88 ? -0.338 -12.088 7.438 1.00 90.75 88 ARG A N 1
ATOM 646 C CA . ARG A 1 88 ? -0.560 -10.679 7.078 1.00 90.75 88 ARG A CA 1
ATOM 647 C C . ARG A 1 88 ? -1.975 -10.521 6.549 1.00 90.75 88 ARG A C 1
ATOM 649 O O . ARG A 1 88 ? -2.572 -11.493 6.094 1.00 90.75 88 ARG A O 1
ATOM 656 N N . ASN A 1 89 ? -2.456 -9.278 6.542 1.00 91.19 89 ASN A N 1
ATOM 657 C CA . ASN A 1 89 ? -3.785 -8.920 6.047 1.00 91.19 89 ASN A CA 1
ATOM 658 C C . ASN A 1 89 ? -4.935 -9.498 6.905 1.00 91.19 89 ASN A C 1
ATOM 660 O O . ASN A 1 89 ? -6.054 -9.619 6.411 1.00 91.19 89 ASN A O 1
ATOM 664 N N . GLN A 1 90 ? -4.654 -9.870 8.166 1.00 94.44 90 GLN A N 1
ATOM 665 C CA . GLN A 1 90 ? -5.650 -10.385 9.118 1.00 94.44 90 GLN A CA 1
ATOM 666 C C . GLN A 1 90 ? -6.713 -9.330 9.448 1.00 94.44 90 GLN A C 1
ATOM 668 O O . GLN A 1 90 ? -7.898 -9.628 9.516 1.00 94.44 90 GLN A O 1
ATOM 673 N N . ASP A 1 91 ? -6.277 -8.085 9.625 1.00 94.12 91 ASP A N 1
ATOM 674 C CA . ASP A 1 91 ? -7.099 -6.896 9.855 1.00 94.12 91 ASP A CA 1
ATOM 675 C C . ASP A 1 91 ? -8.013 -6.590 8.678 1.00 94.12 91 ASP A C 1
ATOM 677 O O . ASP A 1 91 ? -9.209 -6.367 8.855 1.00 94.12 91 ASP A O 1
ATOM 681 N N . TYR A 1 92 ? -7.474 -6.650 7.465 1.00 94.50 92 TYR A N 1
ATOM 682 C CA . TYR A 1 92 ? -8.268 -6.486 6.259 1.00 94.50 92 TYR A CA 1
ATOM 683 C C . TYR A 1 92 ? -9.322 -7.590 6.123 1.00 94.50 92 TYR A C 1
ATOM 685 O O . TYR A 1 92 ? -10.457 -7.307 5.748 1.00 94.50 92 TYR A O 1
ATOM 693 N N . GLU A 1 93 ? -8.961 -8.843 6.412 1.00 96.56 93 GLU A N 1
ATOM 694 C CA . GLU A 1 93 ? -9.895 -9.969 6.355 1.00 96.56 93 GLU A CA 1
ATOM 695 C C . GLU A 1 93 ? -10.992 -9.862 7.422 1.00 96.56 93 GLU A C 1
ATOM 697 O O . GLU A 1 93 ? -12.173 -9.983 7.092 1.00 96.56 93 GLU A O 1
ATOM 702 N N . LEU A 1 94 ? -10.638 -9.508 8.659 1.00 97.25 94 LEU A N 1
ATOM 703 C CA . LEU A 1 94 ? -11.604 -9.239 9.721 1.00 97.25 94 LEU A CA 1
ATOM 704 C C . LEU A 1 94 ? -12.561 -8.102 9.328 1.00 97.25 94 LEU A C 1
ATOM 706 O O . LEU A 1 94 ? -13.771 -8.231 9.495 1.00 97.25 94 LEU A O 1
ATOM 710 N N . ASN A 1 95 ? -12.057 -7.025 8.718 1.00 97.25 95 ASN A N 1
ATOM 711 C CA . ASN A 1 95 ? -12.882 -5.929 8.199 1.00 97.25 95 ASN A CA 1
ATOM 712 C C . ASN A 1 95 ? -13.853 -6.370 7.089 1.00 97.25 95 ASN A C 1
ATOM 714 O O . ASN A 1 95 ? -14.908 -5.757 6.922 1.00 97.25 95 ASN A O 1
ATOM 718 N N . ILE A 1 96 ? -13.537 -7.414 6.311 1.00 97.06 96 ILE A N 1
ATOM 719 C CA . ILE A 1 96 ? -14.503 -8.015 5.376 1.00 97.06 96 ILE A CA 1
ATOM 720 C C . ILE A 1 96 ? -15.629 -8.688 6.163 1.00 97.06 96 ILE A C 1
ATOM 722 O O . ILE A 1 96 ? -16.794 -8.386 5.912 1.00 97.06 96 ILE A O 1
ATOM 726 N N . ARG A 1 97 ? -15.292 -9.547 7.133 1.00 97.56 97 ARG A N 1
ATOM 727 C CA . ARG A 1 97 ? -16.284 -10.265 7.949 1.00 97.56 97 ARG A CA 1
ATOM 728 C C . ARG A 1 97 ? -17.173 -9.322 8.757 1.00 97.56 97 ARG A C 1
ATOM 730 O O . ARG A 1 97 ? -18.379 -9.537 8.805 1.00 97.56 97 ARG A O 1
ATOM 737 N N . LEU A 1 98 ? -16.618 -8.253 9.331 1.00 97.81 98 LEU A N 1
ATOM 738 C CA . LEU A 1 98 ? -17.398 -7.224 10.030 1.00 97.81 98 LEU A CA 1
ATOM 739 C C . LEU A 1 98 ? -18.445 -6.595 9.102 1.00 97.81 98 LEU A C 1
ATOM 741 O O . LEU A 1 98 ? -19.619 -6.525 9.460 1.00 97.81 98 LEU A O 1
ATOM 745 N N . ARG A 1 99 ? -18.049 -6.219 7.879 1.00 97.00 99 ARG A N 1
ATOM 746 C CA . ARG A 1 99 ? -18.959 -5.622 6.886 1.00 97.00 99 ARG A CA 1
ATOM 747 C C . ARG A 1 99 ? -20.003 -6.595 6.352 1.00 97.00 99 ARG A C 1
ATOM 749 O O . ARG A 1 99 ? -21.150 -6.208 6.168 1.00 97.00 99 ARG A O 1
ATOM 756 N N . GLN A 1 100 ? -19.646 -7.863 6.156 1.00 95.94 100 GLN A N 1
ATOM 757 C CA . GLN A 1 100 ? -20.602 -8.910 5.770 1.00 95.94 100 GLN A CA 1
ATOM 758 C C . GLN A 1 100 ? -21.695 -9.133 6.826 1.00 95.94 100 GLN A C 1
ATOM 760 O O . GLN A 1 100 ? -22.774 -9.610 6.492 1.00 95.94 100 GLN A O 1
ATOM 765 N N . ARG A 1 101 ? -21.437 -8.766 8.087 1.00 96.44 101 ARG A N 1
ATOM 766 C CA . ARG A 1 101 ? -22.403 -8.831 9.194 1.00 96.44 101 ARG A CA 1
ATOM 767 C C . ARG A 1 101 ? -23.149 -7.511 9.422 1.00 96.44 101 ARG A C 1
ATOM 769 O O . ARG A 1 101 ? -23.768 -7.341 10.465 1.00 96.44 101 ARG A O 1
ATOM 776 N N . GLY A 1 102 ? -23.068 -6.571 8.477 1.00 95.81 102 GLY A N 1
ATOM 777 C CA . GLY A 1 102 ? -23.709 -5.257 8.570 1.00 95.81 102 GLY A CA 1
ATOM 778 C C . GLY A 1 102 ? -22.945 -4.228 9.408 1.00 95.81 102 GLY A C 1
ATOM 779 O O . GLY A 1 102 ? -23.413 -3.104 9.555 1.00 95.81 102 GLY A O 1
ATOM 780 N N . GLY A 1 103 ? -21.768 -4.572 9.941 1.00 96.94 103 GLY A N 1
ATOM 781 C CA . GLY A 1 103 ? -20.915 -3.627 10.654 1.00 96.94 103 GLY A CA 1
ATOM 782 C C . GLY A 1 103 ? -20.254 -2.620 9.712 1.00 96.94 103 GLY A C 1
ATOM 783 O O . GLY A 1 103 ? -19.936 -2.926 8.563 1.00 96.94 103 GLY A O 1
ATOM 784 N N . VAL A 1 104 ? -19.985 -1.416 10.211 1.00 97.50 104 VAL A N 1
ATOM 785 C CA . VAL A 1 104 ? -19.282 -0.378 9.445 1.00 97.50 104 VAL A CA 1
ATOM 786 C C . VAL A 1 104 ? -17.834 -0.284 9.910 1.00 97.50 104 VAL A C 1
ATOM 788 O O . VAL A 1 104 ? -17.556 -0.259 11.106 1.00 97.50 104 VAL A O 1
ATOM 791 N N . VAL A 1 105 ? -16.901 -0.229 8.960 1.00 97.50 105 VAL A N 1
ATOM 792 C CA . VAL A 1 105 ? -15.515 0.169 9.226 1.00 97.50 105 VAL A CA 1
ATOM 793 C C . VAL A 1 105 ? -15.407 1.647 8.891 1.00 97.50 105 VAL A C 1
ATOM 795 O O . VAL A 1 105 ? -15.776 2.053 7.791 1.00 97.50 105 VAL A O 1
ATOM 798 N N . TRP A 1 106 ? -14.923 2.444 9.831 1.00 97.44 106 TRP A N 1
ATOM 799 C CA . TRP A 1 106 ? -15.017 3.893 9.779 1.00 97.44 106 TRP A CA 1
ATOM 800 C C . TRP A 1 106 ? -13.639 4.542 9.840 1.00 97.44 106 TRP A C 1
ATOM 802 O O . TRP A 1 106 ? -12.845 4.284 10.745 1.00 97.44 106 TRP A O 1
ATOM 812 N N . PHE A 1 107 ? -13.351 5.373 8.846 1.00 96.81 107 PHE A N 1
ATOM 813 C CA . PHE A 1 107 ? -12.130 6.152 8.757 1.00 96.81 107 PHE A CA 1
ATOM 814 C C . PHE A 1 107 ? -12.336 7.526 9.393 1.00 96.81 107 PHE A C 1
ATOM 816 O O . PHE A 1 107 ? -13.209 8.275 8.964 1.00 96.81 107 PHE A O 1
ATOM 823 N N . ASP A 1 108 ? -11.492 7.856 10.367 1.00 96.19 108 ASP A N 1
ATOM 824 C CA . ASP A 1 108 ? -11.417 9.162 11.021 1.00 96.19 108 ASP A CA 1
ATOM 825 C C . ASP A 1 108 ? -10.066 9.822 10.664 1.00 96.19 108 ASP A C 1
ATOM 827 O O . ASP A 1 108 ? -9.008 9.305 11.048 1.00 96.19 108 ASP A O 1
ATOM 831 N N . PRO A 1 109 ? -10.058 10.934 9.902 1.00 94.00 109 PRO A N 1
ATOM 832 C CA . PRO A 1 109 ? -8.827 11.578 9.450 1.00 94.00 109 PRO A CA 1
ATOM 833 C C . PRO A 1 109 ? -8.046 12.261 10.580 1.00 94.00 109 PRO A C 1
ATOM 835 O O . PRO A 1 109 ? -6.870 12.577 10.390 1.00 94.00 109 PRO A O 1
ATOM 838 N N . GLU A 1 110 ? -8.656 12.487 11.745 1.00 93.75 110 GLU A N 1
ATOM 839 C CA . GLU A 1 110 ? -7.977 13.089 12.893 1.00 93.75 110 GLU A CA 1
ATOM 840 C C . GLU A 1 110 ? -7.223 12.052 13.735 1.00 93.75 110 GLU A C 1
ATOM 842 O O . GLU A 1 110 ? -6.336 12.399 14.524 1.00 93.75 110 GLU A O 1
ATOM 847 N N . LEU A 1 111 ? -7.530 10.766 13.551 1.00 95.25 111 LEU A N 1
ATOM 848 C CA . LEU A 1 111 ? -6.730 9.668 14.071 1.00 95.25 111 LEU A CA 1
ATOM 849 C C . LEU A 1 111 ? -5.519 9.454 13.162 1.00 95.25 111 LEU A C 1
ATOM 851 O O . LEU A 1 111 ? -5.639 9.292 11.948 1.00 95.25 111 LEU A O 1
ATOM 855 N N . SER A 1 112 ? -4.318 9.396 13.735 1.00 94.25 112 SER A N 1
ATOM 856 C CA . SER A 1 112 ? -3.131 9.041 12.957 1.00 94.25 112 SER A CA 1
ATOM 857 C C . SER A 1 112 ? -2.144 8.207 13.751 1.00 94.25 112 SER A C 1
ATOM 859 O O . SER A 1 112 ? -2.010 8.333 14.968 1.00 94.25 112 SER A O 1
ATOM 861 N N . VAL A 1 113 ? -1.443 7.333 13.034 1.00 94.25 113 VAL A N 1
ATOM 862 C CA . VAL A 1 113 ? -0.402 6.488 13.605 1.00 94.25 113 VAL A CA 1
ATOM 863 C C . VAL A 1 113 ? 0.872 6.637 12.795 1.00 94.25 113 VAL A C 1
ATOM 865 O O . VAL A 1 113 ? 0.909 6.327 11.600 1.00 94.25 113 VAL A O 1
ATOM 868 N N . ARG A 1 114 ? 1.941 7.080 13.460 1.00 93.38 114 ARG A N 1
ATOM 869 C CA . ARG A 1 114 ? 3.265 7.218 12.859 1.00 93.38 114 ARG A CA 1
ATOM 870 C C . ARG A 1 114 ? 3.786 5.848 12.443 1.00 93.38 114 ARG A C 1
ATOM 872 O O . ARG A 1 114 ? 3.954 4.930 13.257 1.00 93.38 114 ARG A O 1
ATOM 879 N N . TYR A 1 115 ? 4.077 5.735 11.156 1.00 93.38 115 TYR A N 1
ATOM 880 C CA . TYR A 1 115 ? 4.628 4.553 10.523 1.00 93.38 115 TYR A CA 1
ATOM 881 C C . TYR A 1 115 ? 6.005 4.867 9.952 1.00 93.38 115 TYR A C 1
ATOM 883 O O . TYR A 1 115 ? 6.166 5.807 9.181 1.00 93.38 115 TYR A O 1
ATOM 891 N N . ARG A 1 116 ? 7.002 4.048 10.292 1.00 94.88 116 ARG A N 1
ATOM 892 C CA . ARG A 1 116 ? 8.348 4.169 9.734 1.00 94.88 116 ARG A CA 1
ATOM 893 C C . ARG A 1 116 ? 8.514 3.202 8.557 1.00 94.88 116 ARG A C 1
ATOM 895 O O . ARG A 1 116 ? 8.445 1.989 8.781 1.00 94.88 116 ARG A O 1
ATOM 902 N N . PRO A 1 117 ? 8.768 3.693 7.331 1.00 95.19 117 PRO A N 1
ATOM 903 C CA . PRO A 1 117 ? 8.964 2.830 6.172 1.00 95.19 117 PRO A CA 1
ATOM 904 C C . PRO A 1 117 ? 10.221 1.958 6.257 1.00 95.19 117 PRO A C 1
ATOM 906 O O . PRO A 1 117 ? 11.092 2.132 7.114 1.00 95.19 117 PRO A O 1
ATOM 909 N N . ARG A 1 118 ? 10.339 1.001 5.330 1.00 96.25 118 ARG A N 1
ATOM 910 C CA . ARG A 1 118 ? 11.513 0.122 5.249 1.00 96.25 118 ARG A CA 1
ATOM 911 C C . ARG A 1 118 ? 12.777 0.903 4.891 1.00 96.25 118 ARG A C 1
ATOM 913 O O . ARG A 1 118 ? 12.765 1.819 4.079 1.00 96.25 118 ARG A O 1
ATOM 920 N N . ARG A 1 119 ? 13.892 0.466 5.484 1.00 94.94 119 ARG A N 1
ATOM 921 C CA . ARG A 1 119 ? 15.212 1.113 5.391 1.00 94.94 119 ARG A CA 1
ATOM 922 C C . ARG A 1 119 ? 15.959 0.875 4.077 1.00 94.94 119 ARG A C 1
ATOM 924 O O . ARG A 1 119 ? 16.934 1.571 3.825 1.00 94.94 119 ARG A O 1
ATOM 931 N N . SER A 1 120 ? 15.550 -0.106 3.271 1.00 97.12 120 SER A N 1
ATOM 932 C CA . SER A 1 120 ? 16.228 -0.453 2.018 1.00 97.12 120 SER A CA 1
ATOM 933 C C . SER A 1 120 ? 15.263 -1.001 0.972 1.00 97.12 120 SER A C 1
ATOM 935 O O . SER A 1 120 ? 14.187 -1.505 1.308 1.00 97.12 120 SER A O 1
ATOM 937 N N . LEU A 1 121 ? 15.685 -0.942 -0.294 1.00 97.50 121 LEU A N 1
ATOM 938 C CA . LEU A 1 121 ? 14.895 -1.389 -1.439 1.00 97.50 121 LEU A CA 1
ATOM 939 C C . LEU A 1 121 ? 14.545 -2.879 -1.354 1.00 97.50 121 LEU A C 1
ATOM 941 O O . LEU A 1 121 ? 13.385 -3.234 -1.509 1.00 97.50 121 LEU A O 1
ATOM 945 N N . GLY A 1 122 ? 15.499 -3.744 -0.993 1.00 98.25 122 GLY A N 1
ATOM 946 C CA . GLY A 1 122 ? 15.238 -5.181 -0.834 1.00 98.25 122 GLY A CA 1
ATOM 947 C C . GLY A 1 122 ? 14.227 -5.499 0.276 1.00 98.25 122 GLY A C 1
ATOM 948 O O . GLY A 1 122 ? 13.362 -6.358 0.110 1.00 98.25 122 GLY A O 1
ATOM 949 N N . ARG A 1 123 ? 14.264 -4.763 1.399 1.00 97.69 123 ARG A N 1
ATOM 950 C CA . ARG A 1 123 ? 13.265 -4.919 2.474 1.00 97.69 123 ARG A CA 1
ATOM 951 C C . ARG A 1 123 ? 11.886 -4.410 2.052 1.00 97.69 123 ARG A C 1
ATOM 953 O O . ARG A 1 123 ? 10.887 -4.988 2.473 1.00 97.69 123 ARG A O 1
ATOM 960 N N . LEU A 1 124 ? 11.833 -3.348 1.246 1.00 98.06 124 LEU A N 1
ATOM 961 C CA . LEU A 1 124 ? 10.593 -2.839 0.660 1.00 98.06 124 LEU A CA 1
ATOM 962 C C . LEU A 1 124 ? 10.000 -3.840 -0.339 1.00 98.06 124 LEU A C 1
ATOM 964 O O . LEU A 1 124 ? 8.823 -4.169 -0.233 1.00 98.06 124 LEU A O 1
ATOM 968 N N . ALA A 1 125 ? 10.824 -4.372 -1.246 1.00 98.38 125 ALA A N 1
ATOM 969 C CA . ALA A 1 125 ? 10.429 -5.386 -2.217 1.00 98.38 125 ALA A CA 1
ATOM 970 C C . ALA A 1 125 ? 9.831 -6.607 -1.512 1.00 98.38 125 ALA A C 1
ATOM 972 O O . ALA A 1 125 ? 8.706 -7.003 -1.798 1.00 98.38 125 ALA A O 1
ATOM 973 N N . ARG A 1 126 ? 10.531 -7.149 -0.508 1.00 97.50 126 ARG A N 1
ATOM 974 C CA . ARG A 1 126 ? 10.022 -8.274 0.284 1.00 97.50 126 ARG A CA 1
ATOM 975 C C . ARG A 1 126 ? 8.681 -7.956 0.947 1.00 97.50 126 ARG A C 1
ATOM 977 O O . ARG A 1 126 ? 7.772 -8.774 0.892 1.00 97.50 126 ARG A O 1
ATOM 984 N N . GLN A 1 127 ? 8.546 -6.774 1.547 1.00 96.31 127 GLN A N 1
ATOM 985 C CA . GLN A 1 127 ? 7.299 -6.360 2.187 1.00 96.31 127 GLN A CA 1
ATOM 986 C C . GLN A 1 127 ? 6.132 -6.305 1.192 1.00 96.31 127 GLN A C 1
ATOM 988 O O . GLN A 1 127 ? 5.079 -6.870 1.474 1.00 96.31 127 GLN A O 1
ATOM 993 N N . TYR A 1 128 ? 6.306 -5.644 0.044 1.00 97.25 128 TYR A N 1
ATOM 994 C CA . TYR A 1 128 ? 5.246 -5.519 -0.962 1.00 97.25 128 TYR A CA 1
ATOM 995 C C . TYR A 1 128 ? 4.925 -6.863 -1.625 1.00 97.25 128 TYR A C 1
ATOM 997 O O . TYR A 1 128 ? 3.754 -7.158 -1.848 1.00 97.25 128 TYR A O 1
ATOM 1005 N N . PHE A 1 129 ? 5.927 -7.720 -1.842 1.00 97.69 129 PHE A N 1
ATOM 1006 C CA . PHE A 1 129 ? 5.713 -9.102 -2.277 1.00 97.69 129 PHE A CA 1
ATOM 1007 C C . PHE A 1 129 ? 4.853 -9.886 -1.287 1.00 97.69 129 PHE A C 1
ATOM 1009 O O . PHE A 1 129 ? 3.862 -10.503 -1.673 1.00 97.69 129 PHE A O 1
ATOM 1016 N N . GLU A 1 130 ? 5.184 -9.828 0.003 1.00 95.94 130 GLU A N 1
ATOM 1017 C CA . GLU A 1 130 ? 4.391 -10.481 1.041 1.00 95.94 130 GLU A CA 1
ATOM 1018 C C . GLU A 1 130 ? 2.964 -9.907 1.099 1.00 95.94 130 GLU A C 1
ATOM 1020 O O . GLU A 1 130 ? 2.015 -10.671 1.257 1.00 95.94 130 GLU A O 1
ATOM 1025 N N . TYR A 1 131 ? 2.777 -8.595 0.921 1.00 95.12 131 TYR A N 1
ATOM 1026 C CA . TYR A 1 131 ? 1.441 -7.993 0.843 1.00 95.12 131 TYR A CA 1
ATOM 1027 C C . TYR A 1 131 ? 0.624 -8.530 -0.331 1.00 95.12 131 TYR A C 1
ATOM 1029 O O . TYR A 1 131 ? -0.518 -8.944 -0.128 1.00 95.12 131 TYR A O 1
ATOM 1037 N N . GLY A 1 132 ? 1.212 -8.608 -1.527 1.00 96.44 132 GLY A N 1
ATOM 1038 C CA . GLY A 1 132 ? 0.564 -9.218 -2.688 1.00 96.44 132 GLY A CA 1
ATOM 1039 C C . GLY A 1 132 ? 0.195 -10.685 -2.443 1.00 96.44 132 GLY A C 1
ATOM 1040 O O . GLY A 1 132 ? -0.949 -11.083 -2.671 1.00 96.44 132 GLY A O 1
ATOM 1041 N N . ALA A 1 133 ? 1.129 -11.476 -1.906 1.00 96.31 133 ALA A N 1
ATOM 1042 C CA . ALA A 1 133 ? 0.937 -12.902 -1.633 1.00 96.31 133 ALA A CA 1
ATOM 1043 C C . ALA A 1 133 ? -0.201 -13.166 -0.636 1.00 96.31 133 ALA A C 1
ATOM 1045 O O . ALA A 1 133 ? -1.068 -14.007 -0.877 1.00 96.31 133 ALA A O 1
ATOM 1046 N N . TRP A 1 134 ? -0.249 -12.413 0.465 1.00 95.19 134 TRP A N 1
ATOM 1047 C CA . TRP A 1 134 ? -1.328 -12.534 1.448 1.00 95.19 134 TRP A CA 1
ATOM 1048 C C . TRP A 1 134 ? -2.642 -11.923 0.959 1.00 95.19 134 TRP A C 1
ATOM 1050 O O . TRP A 1 134 ? -3.715 -12.412 1.308 1.00 95.19 134 TRP A O 1
ATOM 1060 N N . LYS A 1 135 ? -2.606 -10.909 0.087 1.00 95.44 135 LYS A N 1
ATOM 1061 C CA . LYS A 1 135 ? -3.832 -10.423 -0.547 1.00 95.44 135 LYS A CA 1
ATOM 1062 C C . LYS A 1 135 ? -4.434 -11.471 -1.484 1.00 95.44 135 LYS A C 1
ATOM 1064 O O . LYS A 1 135 ? -5.652 -11.620 -1.481 1.00 95.44 135 LYS A O 1
ATOM 1069 N N . ARG A 1 136 ? -3.622 -12.238 -2.222 1.00 95.31 136 ARG A N 1
ATOM 1070 C CA . ARG A 1 136 ? -4.098 -13.382 -3.024 1.00 95.31 136 ARG A CA 1
ATOM 1071 C C . ARG A 1 136 ? -4.841 -14.401 -2.158 1.00 95.31 136 ARG A C 1
ATOM 1073 O O . ARG A 1 136 ? -5.906 -14.874 -2.542 1.00 95.31 136 ARG A O 1
ATOM 1080 N N . GLU A 1 137 ? -4.297 -14.718 -0.985 1.00 94.25 137 GLU A N 1
ATOM 1081 C CA . GLU A 1 137 ? -4.934 -15.609 -0.009 1.00 94.25 137 GLU A CA 1
ATOM 1082 C C . GLU A 1 137 ? -6.309 -15.086 0.423 1.00 94.25 137 GLU A C 1
ATOM 1084 O O . GLU A 1 137 ? -7.297 -15.815 0.342 1.00 94.25 137 GLU A O 1
ATOM 1089 N N . VAL A 1 138 ? -6.390 -13.810 0.810 1.00 94.88 138 VAL A N 1
ATOM 1090 C CA . VAL A 1 138 ? -7.661 -13.191 1.210 1.00 94.88 138 VAL A CA 1
ATOM 1091 C C . VAL A 1 138 ? -8.656 -13.147 0.051 1.00 94.88 138 VAL A C 1
ATOM 1093 O O . VAL A 1 138 ? -9.827 -13.421 0.268 1.00 94.88 138 VAL A O 1
ATOM 1096 N N . VAL A 1 139 ? -8.217 -12.877 -1.182 1.00 95.50 139 VAL A N 1
ATOM 1097 C CA . VAL A 1 139 ? -9.093 -12.914 -2.369 1.00 95.50 139 VAL A CA 1
ATOM 1098 C C . VAL A 1 139 ? -9.597 -14.327 -2.649 1.00 95.50 139 VAL A C 1
ATOM 1100 O O . VAL A 1 139 ? -10.751 -14.483 -3.023 1.00 95.50 139 VAL A O 1
ATOM 1103 N N . ARG A 1 140 ? -8.791 -15.370 -2.417 1.00 94.19 140 ARG A N 1
ATOM 1104 C CA . ARG A 1 140 ? -9.266 -16.755 -2.557 1.00 94.19 140 ARG A CA 1
ATOM 1105 C C . ARG A 1 140 ? -10.403 -17.070 -1.580 1.00 94.19 140 ARG A C 1
ATOM 1107 O O . ARG A 1 140 ? -11.328 -17.781 -1.951 1.00 94.19 140 ARG A O 1
ATOM 1114 N N . ARG A 1 141 ? -10.321 -16.565 -0.345 1.00 94.19 141 ARG A N 1
ATOM 1115 C CA . ARG A 1 141 ? -11.356 -16.756 0.689 1.00 94.19 141 ARG A CA 1
ATOM 1116 C C . ARG A 1 141 ? -12.564 -15.842 0.478 1.00 94.19 141 ARG A C 1
ATOM 1118 O O . ARG A 1 141 ? -13.691 -16.248 0.719 1.00 94.19 141 ARG A O 1
ATOM 1125 N N . HIS A 1 142 ? -12.315 -14.626 -0.004 1.00 95.38 142 HIS A N 1
ATOM 1126 C CA . HIS A 1 142 ? -13.298 -13.562 -0.192 1.00 95.38 142 HIS A CA 1
ATOM 1127 C C . HIS A 1 142 ? -13.136 -12.921 -1.582 1.00 95.38 142 HIS A C 1
ATOM 1129 O O . HIS A 1 142 ? -12.561 -11.826 -1.683 1.00 95.38 142 HIS A O 1
ATOM 1135 N N . PRO A 1 143 ? -13.631 -13.555 -2.664 1.00 94.25 143 PRO A N 1
ATOM 1136 C CA . PRO A 1 143 ? -13.413 -13.081 -4.038 1.00 94.25 143 PRO A CA 1
ATOM 1137 C C . PRO A 1 143 ? -13.901 -11.649 -4.286 1.00 94.25 143 PRO A C 1
ATOM 1139 O O . PRO A 1 143 ? -13.198 -10.852 -4.907 1.00 94.25 143 PRO A O 1
ATOM 1142 N N . GLY A 1 144 ? -15.043 -11.274 -3.699 1.00 93.19 144 GLY A N 1
ATOM 1143 C CA . GLY A 1 144 ? -15.606 -9.919 -3.786 1.00 93.19 144 GLY A CA 1
ATOM 1144 C C . GLY A 1 144 ? -14.795 -8.828 -3.070 1.00 93.19 144 GLY A C 1
ATOM 1145 O O . GLY A 1 144 ? -15.135 -7.651 -3.152 1.00 93.19 144 GLY A O 1
ATOM 1146 N N . SER A 1 145 ? -13.714 -9.186 -2.368 1.00 93.19 145 SER A N 1
ATOM 1147 C CA . SER A 1 145 ? -12.846 -8.227 -1.670 1.00 93.19 145 SER A CA 1
ATOM 1148 C C . SER A 1 145 ? -11.766 -7.599 -2.554 1.00 93.19 145 SER A C 1
ATOM 1150 O O . SER A 1 145 ? -10.992 -6.763 -2.076 1.00 93.19 145 SER A O 1
ATOM 1152 N N . LEU A 1 146 ? -11.632 -8.033 -3.810 1.00 94.06 146 LEU A N 1
ATOM 1153 C CA . LEU A 1 146 ? -10.641 -7.478 -4.724 1.00 94.06 146 LEU A CA 1
ATOM 1154 C C . LEU A 1 146 ? -11.053 -6.062 -5.143 1.00 94.06 146 LEU A C 1
ATOM 1156 O O . LEU A 1 146 ? -12.135 -5.839 -5.678 1.00 94.06 146 LEU A O 1
ATOM 1160 N N . ARG A 1 147 ? -10.170 -5.092 -4.907 1.00 92.75 147 ARG A N 1
ATOM 1161 C CA . ARG A 1 147 ? -10.328 -3.710 -5.371 1.00 92.75 147 ARG A CA 1
ATOM 1162 C C . ARG A 1 147 ? -9.388 -3.434 -6.534 1.00 92.75 147 ARG A C 1
ATOM 1164 O O . ARG A 1 147 ? -8.312 -4.027 -6.615 1.00 92.75 147 ARG A O 1
ATOM 1171 N N . TRP A 1 148 ? -9.751 -2.487 -7.397 1.00 91.75 148 TRP A N 1
ATOM 1172 C CA . TRP A 1 148 ? -8.957 -2.147 -8.582 1.00 91.75 148 TRP A CA 1
ATOM 1173 C C . TRP A 1 148 ? -7.502 -1.789 -8.221 1.00 91.75 148 TRP A C 1
ATOM 1175 O O . TRP A 1 148 ? -6.583 -2.286 -8.865 1.00 91.75 148 TRP A O 1
ATOM 1185 N N . ARG A 1 149 ? -7.269 -1.053 -7.118 1.00 91.25 149 ARG A N 1
ATOM 1186 C CA . ARG A 1 149 ? -5.916 -0.716 -6.621 1.00 91.25 149 ARG A CA 1
ATOM 1187 C C . ARG A 1 149 ? -5.050 -1.942 -6.312 1.00 91.25 149 ARG A C 1
ATOM 1189 O O . ARG A 1 149 ? -3.831 -1.873 -6.383 1.00 91.25 149 ARG A O 1
ATOM 1196 N N . GLN A 1 150 ? -5.672 -3.068 -5.963 1.00 93.81 150 GLN A N 1
ATOM 1197 C CA . GLN A 1 150 ? -4.990 -4.327 -5.651 1.00 93.81 150 GLN A CA 1
ATOM 1198 C C . GLN A 1 150 ? -4.801 -5.196 -6.906 1.00 93.81 150 GLN A C 1
ATOM 1200 O O . GLN A 1 150 ? -3.885 -6.017 -6.928 1.00 93.81 150 GLN A O 1
ATOM 1205 N N . ALA A 1 151 ? -5.640 -5.003 -7.933 1.00 95.50 151 ALA A N 1
ATOM 1206 C CA . ALA A 1 151 ? -5.588 -5.695 -9.223 1.00 95.50 151 ALA A CA 1
ATOM 1207 C C . ALA A 1 151 ? -4.669 -5.008 -10.251 1.00 95.50 151 ALA A C 1
ATOM 1209 O O . ALA A 1 151 ? -4.107 -5.676 -11.117 1.00 95.50 151 ALA A O 1
ATOM 1210 N N . ALA A 1 152 ? -4.468 -3.692 -10.144 1.00 95.88 152 ALA A N 1
ATOM 1211 C CA . ALA A 1 152 ? -3.626 -2.939 -11.070 1.00 95.88 152 ALA A CA 1
ATOM 1212 C C . ALA A 1 152 ? -2.151 -3.402 -11.072 1.00 95.88 152 ALA A C 1
ATOM 1214 O O . ALA A 1 152 ? -1.621 -3.629 -12.159 1.00 95.88 152 ALA A O 1
ATOM 1215 N N . PRO A 1 153 ? -1.477 -3.634 -9.923 1.00 96.50 153 PRO A N 1
ATOM 1216 C CA . PRO A 1 153 ? -0.087 -4.090 -9.944 1.00 96.50 153 PRO A CA 1
ATOM 1217 C C . PRO A 1 153 ? 0.153 -5.477 -10.584 1.00 96.50 153 PRO A C 1
ATOM 1219 O O . PRO A 1 153 ? 1.110 -5.597 -11.350 1.00 96.50 153 PRO A O 1
ATOM 1222 N N . PRO A 1 154 ? -0.653 -6.537 -10.341 1.00 97.25 154 PRO A N 1
ATOM 1223 C CA . PRO A 1 154 ? -0.473 -7.803 -11.056 1.00 97.25 154 PRO A CA 1
ATOM 1224 C C . PRO A 1 154 ? -0.792 -7.690 -12.554 1.00 97.25 154 PRO A C 1
ATOM 1226 O O . PRO A 1 154 ? -0.065 -8.268 -13.359 1.00 97.25 154 PRO A O 1
ATOM 1229 N N . ALA A 1 155 ? -1.802 -6.905 -12.951 1.00 97.44 155 ALA A N 1
ATOM 1230 C CA . ALA A 1 155 ? -2.075 -6.640 -14.367 1.00 97.44 155 ALA A CA 1
ATOM 1231 C C . ALA A 1 155 ? -0.897 -5.923 -15.050 1.00 97.44 155 ALA A C 1
ATOM 1233 O O . ALA A 1 155 ? -0.480 -6.316 -16.137 1.00 97.44 155 ALA A O 1
ATOM 1234 N N . LEU A 1 156 ? -0.306 -4.931 -14.376 1.00 97.25 156 LEU A N 1
ATOM 1235 C CA . LEU A 1 156 ? 0.905 -4.251 -14.830 1.00 97.25 156 LEU A CA 1
ATOM 1236 C C . LEU A 1 156 ? 2.075 -5.228 -15.002 1.00 97.25 156 LEU A C 1
ATOM 1238 O O . LEU A 1 156 ? 2.743 -5.194 -16.030 1.00 97.25 156 LEU A O 1
ATOM 1242 N N . ALA A 1 157 ? 2.329 -6.102 -14.023 1.00 97.06 157 ALA A N 1
ATOM 1243 C CA . ALA A 1 157 ? 3.427 -7.067 -14.096 1.00 97.06 157 ALA A CA 1
ATOM 1244 C C . ALA A 1 157 ? 3.283 -8.015 -15.302 1.00 97.06 157 ALA A C 1
ATOM 1246 O O . ALA A 1 157 ? 4.251 -8.232 -16.031 1.00 97.06 157 ALA A O 1
ATOM 1247 N N . LEU A 1 158 ? 2.069 -8.522 -15.550 1.00 97.19 158 LEU A N 1
ATOM 1248 C CA . LEU A 1 158 ? 1.768 -9.335 -16.732 1.00 97.19 158 LEU A CA 1
ATOM 1249 C C . LEU A 1 158 ? 1.927 -8.532 -18.027 1.00 97.19 158 LEU A C 1
ATOM 1251 O O . LEU A 1 158 ? 2.571 -9.005 -18.959 1.00 97.19 158 LEU A O 1
ATOM 1255 N N . GLY A 1 159 ? 1.389 -7.310 -18.075 1.00 96.69 159 GLY A N 1
ATOM 1256 C CA . GLY A 1 159 ? 1.481 -6.428 -19.238 1.00 96.69 159 GLY A CA 1
ATOM 1257 C C . GLY A 1 159 ? 2.923 -6.105 -19.620 1.00 96.69 159 GLY A C 1
ATOM 1258 O O . GLY A 1 159 ? 3.282 -6.198 -20.790 1.00 96.69 159 GLY A O 1
ATOM 1259 N N . LEU A 1 160 ? 3.776 -5.799 -18.641 1.00 96.25 160 LEU A N 1
ATOM 1260 C CA . LEU A 1 160 ? 5.202 -5.568 -18.872 1.00 96.25 160 LEU A CA 1
ATOM 1261 C C . LEU A 1 160 ? 5.907 -6.828 -19.384 1.00 96.25 160 LEU A C 1
ATOM 1263 O O . LEU A 1 160 ? 6.689 -6.735 -20.326 1.00 96.25 160 LEU A O 1
ATOM 1267 N N . GLY A 1 161 ? 5.608 -7.999 -18.812 1.00 94.25 161 GLY A N 1
ATOM 1268 C CA . GLY A 1 161 ? 6.155 -9.272 -19.285 1.00 94.25 161 GLY A CA 1
ATOM 1269 C C . GLY A 1 161 ? 5.766 -9.570 -20.736 1.00 94.25 161 GLY A C 1
ATOM 1270 O O . GLY A 1 161 ? 6.633 -9.848 -21.562 1.00 94.25 161 GLY A O 1
ATOM 1271 N N . MET A 1 162 ? 4.478 -9.436 -21.065 1.00 93.94 162 MET A N 1
ATOM 1272 C CA . MET A 1 162 ? 3.972 -9.616 -22.430 1.00 93.94 162 MET A CA 1
ATOM 1273 C C . MET A 1 162 ? 4.557 -8.589 -23.401 1.00 93.94 162 MET A C 1
ATOM 1275 O O . MET A 1 162 ? 4.945 -8.954 -24.506 1.00 93.94 162 MET A O 1
ATOM 1279 N N . GLY A 1 163 ? 4.665 -7.323 -22.991 1.00 92.81 163 GLY A N 1
ATOM 1280 C CA . GLY A 1 163 ? 5.255 -6.262 -23.803 1.00 92.81 163 GLY A CA 1
ATOM 1281 C C . GLY A 1 163 ? 6.712 -6.552 -24.152 1.00 92.81 163 GLY A C 1
ATOM 1282 O O . GLY A 1 163 ? 7.090 -6.430 -25.311 1.00 92.81 163 GLY A O 1
ATOM 1283 N N . LEU A 1 164 ? 7.510 -7.008 -23.180 1.00 92.25 164 LEU A N 1
ATOM 1284 C CA . LEU A 1 164 ? 8.910 -7.380 -23.401 1.00 92.25 164 LEU A CA 1
ATOM 1285 C C . LEU A 1 164 ? 9.049 -8.582 -24.343 1.00 92.25 164 LEU A C 1
ATOM 1287 O O . LEU A 1 164 ? 9.812 -8.503 -25.301 1.00 92.25 164 LEU A O 1
ATOM 1291 N N . VAL A 1 165 ? 8.289 -9.661 -24.131 1.00 93.62 165 VAL A N 1
ATOM 1292 C CA . VAL A 1 165 ? 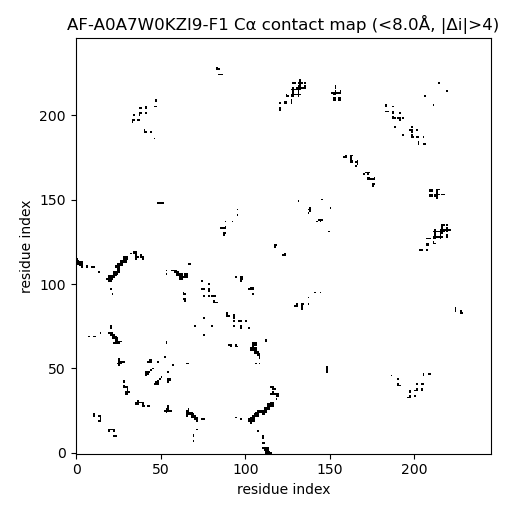8.311 -10.837 -25.025 1.00 93.62 165 VAL A CA 1
ATOM 1293 C C . VAL A 1 165 ? 7.835 -10.466 -26.433 1.00 93.62 165 VAL A C 1
ATOM 1295 O O . VAL A 1 165 ? 8.450 -10.855 -27.423 1.00 93.62 165 VAL A O 1
ATOM 1298 N N . GLY A 1 166 ? 6.791 -9.642 -26.531 1.00 92.69 166 GLY A N 1
ATOM 1299 C CA . GLY A 1 166 ? 6.235 -9.175 -27.798 1.00 92.69 166 GLY A CA 1
ATOM 1300 C C . GLY A 1 166 ? 7.211 -8.350 -28.638 1.00 92.69 166 GLY A C 1
ATOM 1301 O O . GLY A 1 166 ? 7.050 -8.294 -29.855 1.00 92.69 166 GLY A O 1
ATOM 1302 N N . THR A 1 167 ? 8.255 -7.761 -28.039 1.00 92.00 167 THR A N 1
ATOM 1303 C CA . THR A 1 167 ? 9.274 -7.009 -28.797 1.00 92.00 167 THR A CA 1
ATOM 1304 C C . THR A 1 167 ? 10.057 -7.869 -29.782 1.00 92.00 167 THR A C 1
ATOM 1306 O O . THR A 1 167 ? 10.522 -7.341 -30.791 1.00 92.00 167 THR A O 1
ATOM 1309 N N . ALA A 1 168 ? 10.150 -9.179 -29.533 1.00 92.00 168 ALA A N 1
ATOM 1310 C CA . ALA A 1 168 ? 10.757 -10.130 -30.459 1.00 92.00 168 ALA A CA 1
ATOM 1311 C C . ALA A 1 168 ? 9.943 -10.292 -31.755 1.00 92.00 168 ALA A C 1
ATOM 1313 O O . ALA A 1 168 ? 10.493 -10.688 -32.776 1.00 92.00 168 ALA A O 1
ATOM 1314 N N . VAL A 1 169 ? 8.644 -9.972 -31.715 1.00 94.06 169 VAL A N 1
ATOM 1315 C CA . VAL A 1 169 ? 7.728 -10.056 -32.860 1.00 94.06 169 VAL A CA 1
ATOM 1316 C C . VAL A 1 169 ? 7.503 -8.679 -33.481 1.00 94.06 169 VAL A C 1
ATOM 1318 O O . VAL A 1 169 ? 7.558 -8.529 -34.697 1.00 94.06 169 VAL A O 1
ATOM 1321 N N . HIS A 1 170 ? 7.248 -7.654 -32.660 1.00 93.56 170 HIS A N 1
ATOM 1322 C CA . HIS A 1 170 ? 6.935 -6.314 -33.145 1.00 93.56 170 HIS A CA 1
ATOM 1323 C C . HIS A 1 170 ? 7.431 -5.220 -32.192 1.00 93.56 170 HIS A C 1
ATOM 1325 O O . HIS A 1 170 ? 7.069 -5.173 -31.015 1.00 93.56 170 HIS A O 1
ATOM 1331 N N . ARG A 1 171 ? 8.199 -4.256 -32.719 1.00 93.19 171 ARG A N 1
ATOM 1332 C CA . ARG A 1 171 ? 8.818 -3.180 -31.918 1.00 93.19 171 ARG A CA 1
ATOM 1333 C C . ARG A 1 171 ? 7.805 -2.313 -31.169 1.00 93.19 171 ARG A C 1
ATOM 1335 O O . ARG A 1 171 ? 8.125 -1.819 -30.092 1.00 93.19 171 ARG A O 1
ATOM 1342 N N . ALA A 1 172 ? 6.580 -2.159 -31.682 1.00 93.38 172 ALA A N 1
ATOM 1343 C CA . ALA A 1 172 ? 5.530 -1.410 -30.980 1.00 93.38 172 ALA A CA 1
ATOM 1344 C C . ALA A 1 172 ? 5.127 -2.028 -29.628 1.00 93.38 172 ALA A C 1
ATOM 1346 O O . ALA A 1 172 ? 4.559 -1.327 -28.797 1.00 93.38 172 ALA A O 1
ATOM 1347 N N . ALA A 1 173 ? 5.475 -3.289 -29.341 1.00 93.00 173 ALA A N 1
ATOM 1348 C CA . ALA A 1 173 ? 5.281 -3.867 -28.011 1.00 93.00 173 ALA A CA 1
ATOM 1349 C C . ALA A 1 173 ? 6.069 -3.116 -26.911 1.00 93.00 173 ALA A C 1
ATOM 1351 O O . ALA A 1 173 ? 5.668 -3.139 -25.747 1.00 93.00 173 ALA A O 1
ATOM 1352 N N . LEU A 1 174 ? 7.117 -2.357 -27.278 1.00 92.62 174 LEU A N 1
ATOM 1353 C CA . LEU A 1 174 ? 7.836 -1.442 -26.379 1.00 92.62 174 LEU A CA 1
ATOM 1354 C C . LEU A 1 174 ? 6.967 -0.295 -25.843 1.00 92.62 174 LEU A C 1
ATOM 1356 O O . LEU A 1 174 ? 7.339 0.316 -24.842 1.00 92.62 174 LEU A O 1
ATOM 1360 N N . LEU A 1 175 ? 5.810 -0.008 -26.450 1.00 94.56 175 LEU A N 1
ATOM 1361 C CA . LEU A 1 175 ? 4.896 1.022 -25.952 1.00 94.56 175 LEU A CA 1
ATOM 1362 C C . LEU A 1 175 ? 4.409 0.708 -24.530 1.00 94.56 175 LEU A C 1
ATOM 1364 O O . LEU A 1 175 ? 4.235 1.626 -23.735 1.00 94.56 175 LEU A O 1
ATOM 1368 N N . ILE A 1 176 ? 4.255 -0.567 -24.160 1.00 93.56 176 ILE A N 1
ATOM 1369 C CA . ILE A 1 176 ? 3.806 -0.951 -22.812 1.00 93.56 176 ILE A CA 1
ATOM 1370 C C . ILE A 1 176 ? 4.864 -0.603 -21.743 1.00 93.56 176 ILE A C 1
ATOM 1372 O O . ILE A 1 176 ? 4.571 0.203 -20.856 1.00 93.56 176 ILE A O 1
ATOM 1376 N N . PRO A 1 177 ? 6.108 -1.126 -21.796 1.00 95.38 177 PRO A N 1
ATOM 1377 C CA . PRO A 1 177 ? 7.142 -0.723 -20.845 1.00 95.38 177 PRO A CA 1
ATOM 1378 C C . PRO A 1 177 ? 7.521 0.758 -20.969 1.00 95.38 177 PRO A C 1
ATOM 1380 O O . PRO A 1 177 ? 7.819 1.386 -19.954 1.00 95.38 177 PRO A O 1
ATOM 1383 N N . GLY A 1 178 ? 7.455 1.341 -22.171 1.00 96.19 178 GLY A N 1
ATOM 1384 C CA . GLY A 1 178 ? 7.722 2.761 -22.402 1.00 96.19 178 GLY A CA 1
ATOM 1385 C C . GLY A 1 178 ? 6.718 3.684 -21.707 1.00 96.19 178 GLY A C 1
ATOM 1386 O O . GLY A 1 178 ? 7.120 4.609 -21.002 1.00 96.19 178 GLY A O 1
ATOM 1387 N N . THR A 1 179 ? 5.416 3.409 -21.836 1.00 97.19 179 THR A N 1
ATOM 1388 C CA . THR A 1 179 ? 4.356 4.194 -21.173 1.00 97.19 179 THR A CA 1
ATOM 1389 C C . THR A 1 179 ? 4.435 4.081 -19.656 1.00 97.19 179 THR A C 1
ATOM 1391 O O . THR A 1 179 ? 4.341 5.093 -18.960 1.00 97.19 179 THR A O 1
ATOM 1394 N N . TYR A 1 180 ? 4.691 2.883 -19.125 1.00 98.00 180 TYR A N 1
ATOM 1395 C CA . TYR A 1 180 ? 4.911 2.712 -17.692 1.00 98.00 180 TYR A CA 1
ATOM 1396 C C . TYR A 1 180 ? 6.161 3.458 -17.202 1.00 98.00 180 TYR A C 1
ATOM 1398 O O . TYR A 1 180 ? 6.103 4.155 -16.188 1.00 98.00 180 TYR A O 1
ATOM 1406 N N . GLY A 1 181 ? 7.277 3.368 -17.933 1.00 98.12 181 GLY A N 1
ATOM 1407 C CA . GLY A 1 181 ? 8.502 4.106 -17.621 1.00 98.12 181 GLY A CA 1
ATOM 1408 C C . GLY A 1 181 ? 8.274 5.619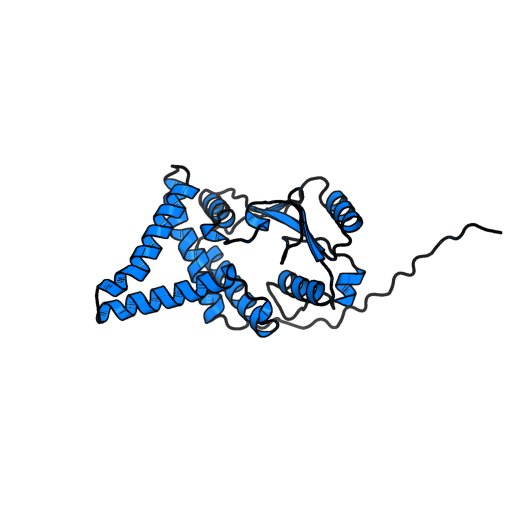 -17.584 1.00 98.12 181 GLY A C 1
ATOM 1409 O O . GLY A 1 181 ? 8.665 6.278 -16.619 1.00 98.12 181 GLY A O 1
ATOM 1410 N N . ALA A 1 182 ? 7.562 6.163 -18.575 1.00 98.25 182 ALA A N 1
ATOM 1411 C CA . ALA A 1 182 ? 7.177 7.572 -18.602 1.00 98.25 182 ALA A CA 1
ATOM 1412 C C . ALA A 1 182 ? 6.296 7.949 -17.398 1.00 98.25 182 ALA A C 1
ATOM 1414 O O . ALA A 1 182 ? 6.556 8.955 -16.736 1.00 98.25 182 ALA A O 1
ATOM 1415 N N . ALA A 1 183 ? 5.310 7.114 -17.051 1.00 98.25 183 ALA A N 1
ATOM 1416 C CA . ALA A 1 183 ? 4.461 7.330 -15.880 1.00 98.25 183 ALA A CA 1
ATOM 1417 C C . ALA A 1 183 ? 5.270 7.359 -14.571 1.00 98.25 183 ALA A C 1
ATOM 1419 O O . ALA A 1 183 ? 5.038 8.223 -13.727 1.00 98.25 183 ALA A O 1
ATOM 1420 N N . VAL A 1 184 ? 6.264 6.475 -14.417 1.00 98.56 184 VAL A N 1
ATOM 1421 C CA . VAL A 1 184 ? 7.174 6.464 -13.258 1.00 98.56 184 VAL A CA 1
ATOM 1422 C C . VAL A 1 184 ? 7.992 7.752 -13.180 1.00 98.56 184 VAL A C 1
ATOM 1424 O O . VAL A 1 184 ? 8.125 8.313 -12.090 1.00 98.56 184 VAL A O 1
ATOM 1427 N N . VAL A 1 185 ? 8.518 8.246 -14.304 1.00 98.56 185 VAL A N 1
ATOM 1428 C CA . VAL A 1 185 ? 9.274 9.509 -14.350 1.00 98.56 185 VAL A CA 1
ATOM 1429 C C . VAL A 1 185 ? 8.386 10.687 -13.955 1.00 98.56 185 VAL A C 1
ATOM 1431 O O . VAL A 1 185 ? 8.756 11.458 -13.067 1.00 98.56 185 VAL A O 1
ATOM 1434 N N . VAL A 1 186 ? 7.194 10.798 -14.548 1.00 98.44 186 VAL A N 1
ATOM 1435 C CA . VAL A 1 186 ? 6.234 11.873 -14.256 1.00 98.44 186 VAL A CA 1
ATOM 1436 C C . VAL A 1 186 ? 5.803 11.838 -12.789 1.00 98.44 186 VAL A C 1
ATOM 1438 O O . VAL A 1 186 ? 5.907 12.848 -12.092 1.00 98.44 186 VAL A O 1
ATOM 1441 N N . ALA A 1 187 ? 5.394 10.673 -12.280 1.00 98.06 187 ALA A N 1
ATOM 1442 C CA . ALA A 1 187 ? 5.001 10.516 -10.883 1.00 98.06 187 ALA A CA 1
ATOM 1443 C C . ALA A 1 187 ? 6.154 10.847 -9.926 1.00 98.06 187 ALA A C 1
ATOM 1445 O O . ALA A 1 187 ? 5.961 11.565 -8.946 1.00 98.06 187 ALA A O 1
ATOM 1446 N N . SER A 1 188 ? 7.375 10.401 -10.236 1.00 98.31 188 SER A N 1
ATOM 1447 C CA . SER A 1 188 ? 8.567 10.726 -9.446 1.00 98.31 188 SER A CA 1
ATOM 1448 C C . SER A 1 188 ? 8.846 12.226 -9.430 1.00 98.31 188 SER A C 1
ATOM 1450 O O . SER A 1 188 ? 9.178 12.761 -8.375 1.00 98.31 188 SER A O 1
ATOM 1452 N N . ALA A 1 189 ? 8.696 12.922 -10.559 1.00 98.00 189 ALA A N 1
ATOM 1453 C CA . ALA A 1 189 ? 8.908 14.365 -10.645 1.00 98.00 189 ALA A CA 1
ATOM 1454 C C . ALA A 1 189 ? 7.874 15.147 -9.816 1.00 98.00 189 ALA A C 1
ATOM 1456 O O . ALA A 1 189 ? 8.253 16.024 -9.031 1.00 98.00 189 ALA A O 1
ATOM 1457 N N . ILE A 1 190 ? 6.591 14.781 -9.932 1.00 97.50 190 ILE A N 1
ATOM 1458 C CA . ILE A 1 190 ? 5.487 15.377 -9.164 1.00 97.50 190 ILE A CA 1
ATOM 1459 C C . ILE A 1 190 ? 5.712 15.168 -7.662 1.00 97.50 190 ILE A C 1
ATOM 1461 O O . ILE A 1 190 ? 5.706 16.125 -6.885 1.00 97.50 190 ILE A O 1
ATOM 1465 N N . THR A 1 191 ? 5.961 13.926 -7.241 1.00 97.00 191 THR A N 1
ATOM 1466 C CA . THR A 1 191 ? 6.139 13.582 -5.826 1.00 97.00 191 THR A CA 1
ATOM 1467 C C . THR A 1 191 ? 7.424 14.180 -5.243 1.00 97.00 191 THR A C 1
ATOM 1469 O O . THR A 1 191 ? 7.424 14.616 -4.092 1.00 97.00 191 THR A O 1
ATOM 1472 N N . ALA A 1 192 ? 8.510 14.269 -6.019 1.00 96.69 192 ALA A N 1
ATOM 1473 C CA . ALA A 1 192 ? 9.785 14.812 -5.548 1.00 96.69 192 ALA A CA 1
ATOM 1474 C C . ALA A 1 192 ? 9.787 16.332 -5.343 1.00 96.69 192 ALA A C 1
ATOM 1476 O O . ALA A 1 192 ? 10.675 16.833 -4.649 1.00 96.69 192 ALA A O 1
ATOM 1477 N N . ARG A 1 193 ? 8.851 17.076 -5.954 1.00 94.31 193 ARG A N 1
ATOM 1478 C CA . ARG A 1 193 ? 8.761 18.547 -5.862 1.00 94.31 193 ARG A CA 1
ATOM 1479 C C . ARG A 1 193 ? 10.120 19.235 -6.088 1.00 94.31 193 ARG A C 1
ATOM 1481 O O . ARG A 1 193 ? 10.600 19.980 -5.237 1.00 94.31 193 ARG A O 1
ATOM 1488 N N . ARG A 1 194 ? 10.765 18.932 -7.224 1.00 93.38 194 ARG A N 1
ATOM 1489 C CA . ARG A 1 194 ? 12.096 19.436 -7.647 1.00 93.38 194 ARG A CA 1
ATOM 1490 C C . ARG A 1 194 ? 13.298 18.996 -6.791 1.00 93.38 194 ARG A C 1
ATOM 1492 O O . ARG A 1 194 ? 14.405 19.485 -6.988 1.00 93.38 194 ARG A O 1
ATOM 1499 N N . ARG A 1 195 ? 13.142 18.033 -5.876 1.00 96.44 195 ARG A N 1
ATOM 1500 C CA . ARG A 1 195 ? 14.263 17.477 -5.094 1.00 96.44 195 ARG A CA 1
ATOM 1501 C C . ARG A 1 195 ? 14.912 16.305 -5.831 1.00 96.44 195 ARG A C 1
ATOM 1503 O O . ARG A 1 195 ? 14.440 15.174 -5.716 1.00 96.44 195 ARG A O 1
ATOM 1510 N N . PHE A 1 196 ? 16.025 16.547 -6.526 1.00 96.94 196 PHE A N 1
ATOM 1511 C CA . PHE A 1 196 ? 16.701 15.531 -7.351 1.00 96.94 196 PHE A CA 1
ATOM 1512 C C . PHE A 1 196 ? 17.009 14.226 -6.597 1.00 96.94 196 PHE A C 1
ATOM 1514 O O . PHE A 1 196 ? 16.697 13.136 -7.070 1.00 96.94 196 PHE A O 1
ATOM 1521 N N . GLY A 1 197 ? 17.532 14.318 -5.369 1.00 97.25 197 GLY A N 1
ATOM 1522 C CA . GLY A 1 197 ? 17.815 13.129 -4.561 1.00 97.25 197 GLY A CA 1
ATOM 1523 C C . GLY A 1 197 ? 16.567 12.299 -4.224 1.00 97.25 197 GLY A C 1
ATOM 1524 O O . GLY A 1 197 ? 16.658 11.078 -4.095 1.00 97.25 197 GLY A O 1
ATOM 1525 N N . MET A 1 198 ? 15.399 12.929 -4.080 1.00 98.00 198 MET A N 1
ATOM 1526 C CA . MET A 1 198 ? 14.133 12.221 -3.879 1.00 98.00 198 MET A CA 1
ATOM 1527 C C . MET A 1 198 ? 13.643 11.613 -5.192 1.00 98.00 198 MET A C 1
ATOM 1529 O O . MET A 1 198 ? 13.299 10.437 -5.208 1.00 98.00 198 MET A O 1
ATOM 1533 N N . PHE A 1 199 ? 13.694 12.383 -6.282 1.00 98.44 199 PHE A N 1
ATOM 1534 C CA . PHE A 1 199 ? 13.356 11.931 -7.630 1.00 98.44 199 PHE A CA 1
ATOM 1535 C C . PHE A 1 199 ? 14.112 10.649 -8.003 1.00 98.44 199 PHE A C 1
ATOM 1537 O O . PHE A 1 199 ? 13.481 9.632 -8.277 1.00 98.44 199 PHE A O 1
ATOM 1544 N N . ALA A 1 200 ? 15.444 10.649 -7.887 1.00 98.31 200 ALA A N 1
ATOM 1545 C CA . ALA A 1 200 ? 16.278 9.491 -8.212 1.00 98.31 200 ALA A CA 1
ATOM 1546 C C . ALA A 1 200 ? 15.906 8.236 -7.398 1.00 98.31 200 ALA A C 1
ATOM 1548 O O . ALA A 1 200 ? 15.940 7.120 -7.908 1.00 98.31 200 ALA A O 1
ATOM 1549 N N . ARG A 1 201 ? 15.506 8.405 -6.130 1.00 98.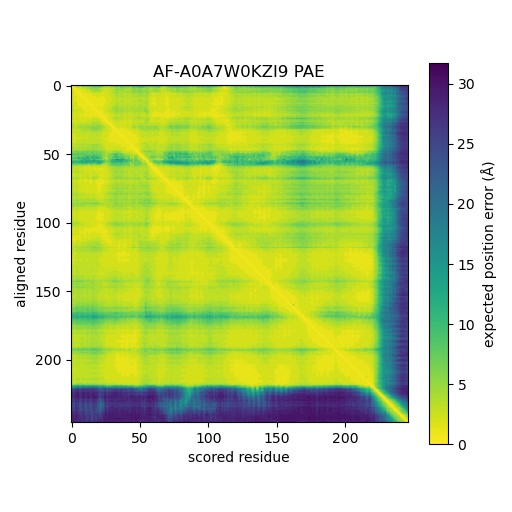38 201 ARG A N 1
ATOM 1550 C CA . ARG A 1 201 ? 15.054 7.293 -5.278 1.00 98.38 201 ARG A CA 1
ATOM 1551 C C . ARG A 1 201 ? 13.661 6.803 -5.669 1.00 98.38 201 ARG A C 1
ATOM 1553 O O . ARG A 1 201 ? 13.425 5.599 -5.656 1.00 98.38 201 ARG A O 1
ATOM 1560 N N . LEU A 1 202 ? 12.753 7.711 -6.022 1.00 98.56 202 LEU A N 1
ATOM 1561 C CA . LEU A 1 202 ? 11.386 7.382 -6.432 1.00 98.56 202 LEU A CA 1
ATOM 1562 C C . LEU A 1 202 ? 11.341 6.572 -7.732 1.00 98.56 202 LEU A C 1
ATOM 1564 O O . LEU A 1 202 ? 10.526 5.653 -7.822 1.00 98.56 202 LEU A O 1
ATOM 1568 N N . LEU A 1 203 ? 12.281 6.816 -8.655 1.00 98.50 203 LEU A N 1
ATOM 1569 C CA . LEU A 1 203 ? 12.450 6.004 -9.868 1.00 98.50 203 LEU A CA 1
ATOM 1570 C C . LEU A 1 203 ? 12.652 4.512 -9.561 1.00 98.50 203 LEU A C 1
ATOM 1572 O O . LEU A 1 203 ? 12.220 3.672 -10.340 1.00 98.50 203 LEU A O 1
ATOM 1576 N N . ALA A 1 204 ? 13.266 4.171 -8.423 1.00 98.44 204 ALA A N 1
ATOM 1577 C CA . ALA A 1 204 ? 13.416 2.785 -7.976 1.00 98.44 204 ALA A CA 1
ATOM 1578 C C . ALA A 1 204 ? 12.273 2.331 -7.050 1.00 98.44 204 ALA A C 1
ATOM 1580 O O . ALA A 1 204 ? 11.820 1.186 -7.125 1.00 98.44 204 ALA A O 1
ATOM 1581 N N . VAL A 1 205 ? 11.799 3.212 -6.165 1.00 98.56 205 VAL A N 1
ATOM 1582 C CA . VAL A 1 205 ? 10.786 2.889 -5.148 1.00 98.56 205 VAL A CA 1
ATOM 1583 C C . VAL A 1 205 ? 9.434 2.551 -5.777 1.00 98.56 205 VAL A C 1
ATOM 1585 O O . VAL A 1 205 ? 8.866 1.522 -5.413 1.00 98.56 205 VAL A O 1
ATOM 1588 N N . PHE A 1 206 ? 8.935 3.347 -6.731 1.00 98.56 206 PHE A N 1
ATOM 1589 C CA . PHE A 1 206 ? 7.624 3.090 -7.339 1.00 98.56 206 PHE A CA 1
ATOM 1590 C C . PHE A 1 206 ? 7.566 1.747 -8.082 1.00 98.56 206 PHE A C 1
ATOM 1592 O O . PHE A 1 206 ? 6.701 0.933 -7.745 1.00 98.56 206 PHE A O 1
ATOM 1599 N N . PRO A 1 207 ? 8.499 1.427 -9.007 1.00 98.38 207 PRO A N 1
ATOM 1600 C CA . PRO A 1 207 ? 8.521 0.107 -9.626 1.00 98.38 207 PRO A CA 1
ATOM 1601 C C . PRO A 1 207 ? 8.675 -1.021 -8.621 1.00 98.38 207 PRO A C 1
ATOM 1603 O O . PRO A 1 207 ? 8.014 -2.044 -8.762 1.00 98.38 207 PRO A O 1
ATOM 1606 N N . THR A 1 208 ? 9.483 -0.830 -7.576 1.00 98.56 208 THR A N 1
ATOM 1607 C CA . THR A 1 208 ? 9.639 -1.849 -6.534 1.00 98.56 208 THR A CA 1
ATOM 1608 C C . THR A 1 208 ? 8.317 -2.140 -5.833 1.00 98.56 208 THR A C 1
ATOM 1610 O O . THR A 1 208 ? 7.965 -3.304 -5.681 1.00 98.56 208 THR A O 1
ATOM 1613 N N . MET A 1 209 ? 7.562 -1.112 -5.435 1.00 98.19 209 MET A N 1
ATOM 1614 C CA . MET A 1 209 ? 6.253 -1.289 -4.800 1.00 98.19 209 MET A CA 1
ATOM 1615 C C . MET A 1 209 ? 5.277 -2.024 -5.728 1.00 98.19 209 MET A C 1
ATOM 1617 O O . MET A 1 209 ? 4.687 -3.027 -5.324 1.00 98.19 209 MET A O 1
ATOM 1621 N N . HIS A 1 210 ? 5.141 -1.573 -6.979 1.00 98.38 210 HIS A N 1
ATOM 1622 C CA . HIS A 1 210 ? 4.178 -2.144 -7.923 1.00 98.38 210 HIS A CA 1
ATOM 1623 C C . HIS A 1 210 ? 4.538 -3.569 -8.342 1.00 98.38 210 HIS A C 1
ATOM 1625 O O . HIS A 1 210 ? 3.713 -4.475 -8.241 1.00 98.38 210 HIS A O 1
ATOM 1631 N N . LEU A 1 211 ? 5.774 -3.786 -8.793 1.00 98.25 211 LEU A N 1
ATOM 1632 C CA . LEU A 1 211 ? 6.194 -5.076 -9.330 1.00 98.25 211 LEU A CA 1
ATOM 1633 C C . LEU A 1 211 ? 6.322 -6.114 -8.226 1.00 98.25 211 LEU A C 1
ATOM 1635 O O . LEU A 1 211 ? 5.876 -7.240 -8.416 1.00 98.25 211 LEU A O 1
ATOM 1639 N N . ALA A 1 212 ? 6.853 -5.754 -7.053 1.00 98.19 212 ALA A N 1
ATOM 1640 C CA . ALA A 1 212 ? 6.926 -6.712 -5.959 1.00 98.19 212 ALA A CA 1
ATOM 1641 C C . ALA A 1 212 ? 5.525 -7.128 -5.496 1.00 98.19 212 ALA A C 1
ATOM 1643 O O . ALA A 1 212 ? 5.285 -8.325 -5.355 1.00 98.19 212 ALA A O 1
ATOM 1644 N N . TRP A 1 213 ? 4.583 -6.186 -5.345 1.00 97.88 213 TRP A N 1
ATOM 1645 C CA . TRP A 1 213 ? 3.181 -6.516 -5.062 1.00 97.88 213 TRP A CA 1
ATOM 1646 C C . TRP A 1 213 ? 2.574 -7.409 -6.137 1.00 97.88 213 TRP A C 1
ATOM 1648 O O . TRP A 1 213 ? 1.998 -8.446 -5.813 1.00 97.88 213 TRP A O 1
ATOM 1658 N N . GLY A 1 214 ? 2.689 -7.016 -7.409 1.00 97.81 214 GLY A N 1
ATOM 1659 C CA . GLY A 1 214 ? 2.120 -7.751 -8.535 1.00 97.81 214 GLY A CA 1
ATOM 1660 C C . GLY A 1 214 ? 2.652 -9.178 -8.605 1.00 97.81 214 GLY A C 1
ATOM 1661 O O . GLY A 1 214 ? 1.871 -10.128 -8.605 1.00 97.81 214 GLY A O 1
ATOM 1662 N N . CYS A 1 215 ? 3.974 -9.343 -8.550 1.00 97.88 215 CYS A N 1
ATOM 1663 C CA . CYS A 1 215 ? 4.622 -10.649 -8.497 1.00 97.88 215 CYS A CA 1
ATOM 1664 C C . CYS A 1 215 ? 4.173 -11.452 -7.274 1.00 97.88 215 CYS A C 1
ATOM 1666 O O . CYS A 1 215 ? 3.807 -12.613 -7.418 1.00 97.88 215 CYS A O 1
ATOM 1668 N N . GLY A 1 216 ? 4.126 -10.837 -6.089 1.00 97.38 216 GLY A N 1
ATOM 1669 C CA . GLY A 1 216 ? 3.637 -11.478 -4.869 1.00 97.38 216 GLY A CA 1
ATOM 1670 C C . GLY A 1 216 ? 2.211 -11.997 -5.011 1.00 97.38 216 GLY A C 1
ATOM 1671 O O . GLY A 1 216 ? 1.924 -13.133 -4.649 1.00 97.38 216 GLY A O 1
ATOM 1672 N N . PHE A 1 217 ? 1.321 -11.208 -5.605 1.00 97.25 217 PHE A N 1
ATOM 1673 C CA . PHE A 1 217 ? -0.058 -11.617 -5.856 1.00 97.25 217 PHE A CA 1
ATOM 1674 C C . PHE A 1 217 ? -0.148 -12.778 -6.864 1.00 97.25 217 PHE A C 1
ATOM 1676 O O . PHE A 1 217 ? -0.915 -13.726 -6.668 1.00 97.25 217 PHE A O 1
ATOM 1683 N N . LEU A 1 218 ? 0.663 -12.747 -7.924 1.00 96.81 218 LEU A N 1
ATOM 1684 C CA . LEU A 1 218 ? 0.649 -13.740 -9.004 1.00 96.81 218 LEU A CA 1
ATOM 1685 C C . LEU A 1 218 ? 1.339 -15.062 -8.647 1.00 96.81 218 LEU A C 1
ATOM 1687 O O . LEU A 1 218 ? 0.885 -16.116 -9.094 1.00 96.81 218 LEU A O 1
ATOM 1691 N N . THR A 1 219 ? 2.409 -15.035 -7.852 1.00 95.81 219 THR A N 1
ATOM 1692 C CA . THR A 1 219 ? 3.270 -16.209 -7.613 1.00 95.81 219 THR A CA 1
ATOM 1693 C C . THR A 1 219 ? 3.429 -16.575 -6.142 1.00 95.81 219 THR A C 1
ATOM 1695 O O . THR A 1 219 ? 3.937 -17.656 -5.837 1.00 95.81 219 THR A O 1
ATOM 1698 N N . GLY A 1 220 ? 2.984 -15.712 -5.225 1.00 88.06 220 GLY A N 1
ATOM 1699 C CA . GLY A 1 220 ? 3.131 -15.885 -3.787 1.00 88.06 220 GLY A CA 1
ATOM 1700 C C . GLY A 1 220 ? 2.600 -17.229 -3.304 1.00 88.06 220 GLY A C 1
ATOM 1701 O O . GLY A 1 220 ? 1.407 -17.525 -3.401 1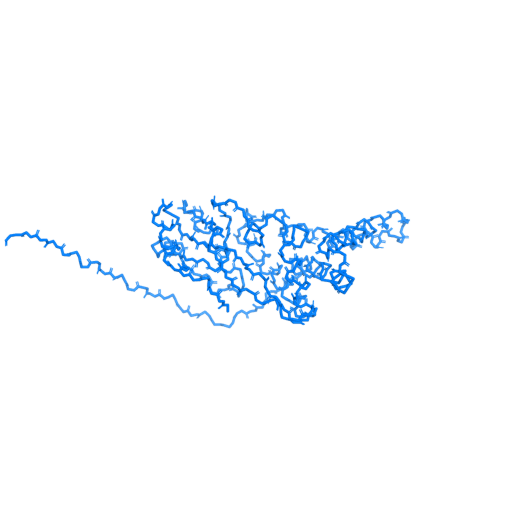.00 88.06 220 GLY A O 1
ATOM 1702 N N . ARG A 1 221 ? 3.507 -18.045 -2.762 1.00 78.19 221 ARG A N 1
ATOM 1703 C CA . ARG A 1 221 ? 3.185 -19.311 -2.099 1.00 78.19 221 ARG A CA 1
ATOM 1704 C C . ARG A 1 221 ? 3.054 -19.076 -0.596 1.00 78.19 221 ARG A C 1
ATOM 1706 O O . ARG A 1 221 ? 3.678 -18.174 -0.043 1.00 78.19 221 ARG A O 1
ATOM 1713 N N . ARG A 1 222 ? 2.242 -19.904 0.063 1.00 68.31 222 ARG A N 1
ATOM 1714 C CA . ARG A 1 222 ? 2.015 -19.859 1.515 1.00 68.31 222 ARG A CA 1
ATOM 1715 C C . ARG A 1 222 ? 3.361 -19.933 2.243 1.00 68.31 222 ARG A C 1
ATOM 1717 O O . ARG A 1 222 ? 4.095 -20.900 2.054 1.00 68.31 222 ARG A O 1
ATOM 1724 N N . SER A 1 223 ? 3.660 -18.987 3.126 1.00 55.41 223 SER A N 1
ATOM 1725 C CA . SER A 1 223 ? 4.536 -19.304 4.255 1.00 55.41 223 SER A CA 1
ATOM 1726 C C . SER A 1 223 ? 3.662 -20.026 5.275 1.00 55.41 223 SER A C 1
ATOM 1728 O O . SER A 1 223 ? 2.683 -19.448 5.739 1.00 55.41 223 SER A O 1
ATOM 1730 N N . ARG A 1 224 ? 3.953 -21.303 5.555 1.00 45.19 224 ARG A N 1
ATOM 1731 C CA . ARG A 1 224 ? 3.261 -22.070 6.603 1.00 45.19 224 ARG A CA 1
ATOM 1732 C C . ARG A 1 224 ? 3.380 -21.291 7.919 1.00 45.19 224 ARG A C 1
ATOM 1734 O O . ARG A 1 224 ? 4.499 -20.989 8.329 1.00 45.19 224 ARG A O 1
ATOM 1741 N N . SER A 1 225 ? 2.262 -20.935 8.546 1.00 47.12 225 SER A N 1
ATOM 1742 C CA . SER A 1 225 ? 2.271 -20.485 9.937 1.00 47.12 225 SER A CA 1
ATOM 1743 C C . SER A 1 225 ? 2.581 -21.684 10.838 1.00 47.12 225 SER A C 1
ATOM 1745 O O . SER A 1 225 ? 2.090 -22.792 10.620 1.00 47.12 225 SER A O 1
ATOM 1747 N N . VAL A 1 226 ? 3.459 -21.464 11.813 1.00 42.84 226 VAL A N 1
ATOM 1748 C CA . VAL A 1 226 ? 3.737 -22.395 12.908 1.00 42.84 226 VAL A CA 1
ATOM 1749 C C . VAL A 1 226 ? 2.583 -22.281 13.905 1.00 42.84 226 VAL A C 1
ATOM 1751 O O . VAL A 1 226 ? 2.353 -21.186 14.400 1.00 42.84 226 VAL A O 1
ATOM 1754 N N . GLY A 1 227 ? 1.894 -23.398 14.167 1.00 38.06 227 GLY A N 1
ATOM 1755 C CA . GLY A 1 227 ? 1.048 -23.647 15.345 1.00 38.06 227 GLY A CA 1
ATOM 1756 C C . GLY A 1 227 ? -0.210 -22.785 15.494 1.00 38.06 227 GLY A C 1
ATOM 1757 O O . GLY A 1 227 ? -0.130 -21.635 15.901 1.00 38.06 227 GLY A O 1
ATOM 1758 N N . ALA A 1 228 ? -1.382 -23.377 15.252 1.00 39.88 228 ALA A N 1
ATOM 1759 C CA . ALA A 1 228 ? -2.656 -22.823 15.703 1.00 39.88 228 ALA A CA 1
ATOM 1760 C C . ALA A 1 228 ? -2.704 -22.844 17.240 1.00 39.88 228 ALA A C 1
ATOM 1762 O O . ALA A 1 228 ? -2.589 -23.921 17.834 1.00 39.88 228 ALA A O 1
ATOM 1763 N N . ALA A 1 229 ? -2.879 -21.689 17.884 1.00 42.97 229 ALA A N 1
ATOM 1764 C CA . ALA A 1 229 ? -3.348 -21.675 19.259 1.00 42.97 229 ALA A CA 1
ATOM 1765 C C . ALA A 1 229 ? -4.868 -21.895 19.218 1.00 42.97 229 ALA A C 1
ATOM 1767 O O . ALA A 1 229 ? -5.575 -21.354 18.371 1.00 42.97 229 ALA A O 1
ATOM 1768 N N . GLY A 1 230 ? -5.377 -22.782 20.075 1.00 38.22 230 GLY A N 1
ATOM 1769 C CA . GLY A 1 230 ? -6.808 -23.085 20.137 1.00 38.22 230 GLY A CA 1
ATOM 1770 C C . GLY A 1 230 ? -7.656 -21.840 20.443 1.00 38.22 230 GLY A C 1
ATOM 1771 O O . GLY 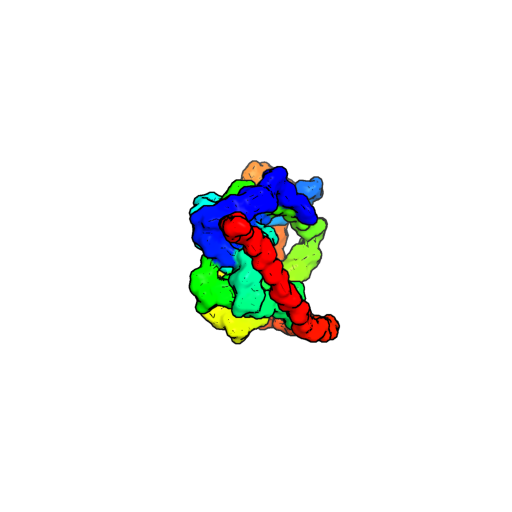A 1 230 ? -7.136 -20.845 20.949 1.00 38.22 230 GLY A O 1
ATOM 1772 N N . PRO A 1 231 ? -8.972 -21.889 20.172 1.00 40.41 231 PRO A N 1
ATOM 1773 C CA . PRO A 1 231 ? -9.847 -20.731 20.303 1.00 40.41 231 PRO A CA 1
ATOM 1774 C C . PRO A 1 231 ? -9.765 -20.129 21.708 1.00 40.41 231 PRO A C 1
ATOM 1776 O O . PRO A 1 231 ? -10.034 -20.800 22.709 1.00 40.41 231 PRO A O 1
ATOM 1779 N N . VAL A 1 232 ? -9.425 -18.840 21.774 1.00 45.56 232 VAL A N 1
ATOM 1780 C CA . VAL A 1 232 ? -9.477 -18.049 23.004 1.00 45.56 232 VAL A CA 1
ATOM 1781 C C . VAL A 1 232 ? -10.935 -17.989 23.460 1.00 45.56 232 VAL A C 1
ATOM 1783 O O . VAL A 1 232 ? -11.750 -17.251 22.909 1.00 45.56 232 VAL A O 1
ATOM 1786 N N . ARG A 1 233 ? -11.289 -18.788 24.473 1.00 39.66 233 ARG A N 1
ATOM 1787 C CA . ARG A 1 233 ? -12.582 -18.679 25.156 1.00 39.66 233 ARG A CA 1
ATOM 1788 C C . ARG A 1 233 ? -12.599 -17.384 25.952 1.00 39.66 233 ARG A C 1
ATOM 1790 O O . ARG A 1 233 ? -12.078 -17.308 27.063 1.00 39.66 233 ARG A O 1
ATOM 1797 N N . VAL A 1 234 ? -13.219 -16.364 25.384 1.00 48.41 234 VAL A N 1
ATOM 1798 C CA . VAL A 1 234 ? -13.449 -15.112 26.085 1.00 48.41 234 VAL A CA 1
ATOM 1799 C C . VAL A 1 234 ? -14.583 -15.319 27.096 1.00 48.41 234 VAL A C 1
ATOM 1801 O O . VAL A 1 234 ? -15.731 -15.547 26.723 1.00 48.41 234 VAL A O 1
ATOM 1804 N N . ARG A 1 235 ? -14.268 -15.278 28.399 1.00 40.75 235 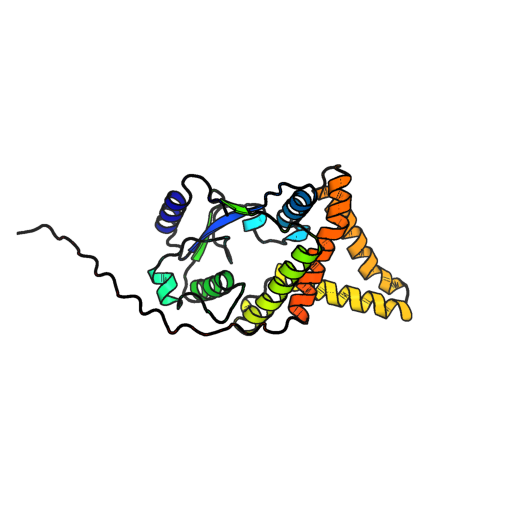ARG A N 1
ATOM 1805 C CA . ARG A 1 235 ? -15.293 -15.250 29.457 1.00 40.75 235 ARG A CA 1
ATOM 1806 C C . ARG A 1 235 ? -16.123 -13.973 29.297 1.00 40.75 235 ARG A C 1
ATOM 1808 O O . ARG A 1 235 ? -15.569 -12.874 29.305 1.00 40.75 235 ARG A O 1
ATOM 1815 N N . ALA A 1 236 ? -17.439 -14.128 29.171 1.00 40.69 236 ALA A N 1
ATOM 1816 C CA . ALA A 1 236 ? -18.380 -13.018 29.189 1.00 40.69 236 ALA A CA 1
ATOM 1817 C C . ALA A 1 236 ? -18.219 -12.233 30.501 1.00 40.69 236 ALA A C 1
ATOM 1819 O O . ALA A 1 236 ? -18.401 -12.778 31.591 1.00 40.69 236 ALA A O 1
ATOM 1820 N N . PHE A 1 237 ? -17.855 -10.956 30.401 1.00 40.75 237 PHE A N 1
ATOM 1821 C CA . PHE A 1 237 ? -17.849 -10.054 31.544 1.00 40.75 237 PHE A CA 1
ATOM 1822 C C . PHE A 1 237 ? -19.304 -9.656 31.812 1.00 40.75 237 PHE A C 1
ATOM 1824 O O . PHE A 1 237 ? -19.894 -8.891 31.047 1.00 40.75 237 PHE A O 1
ATOM 1831 N N . ARG A 1 238 ? -19.918 -10.226 32.858 1.00 39.97 238 ARG A N 1
ATOM 1832 C CA . ARG A 1 238 ? -21.227 -9.772 33.345 1.00 39.97 238 ARG A CA 1
ATOM 1833 C C . ARG A 1 238 ? -21.092 -8.295 33.708 1.00 39.97 238 ARG A C 1
ATOM 1835 O O . ARG A 1 238 ? -20.347 -7.955 34.622 1.00 39.97 238 ARG A O 1
ATOM 1842 N N . ARG A 1 239 ? -21.827 -7.424 33.012 1.00 39.62 239 ARG A N 1
ATOM 1843 C CA . ARG A 1 239 ? -22.101 -6.074 33.509 1.00 39.62 239 ARG A CA 1
ATOM 1844 C C . ARG A 1 239 ? -22.842 -6.234 34.836 1.00 39.62 239 ARG A C 1
ATOM 1846 O O . ARG A 1 239 ? -23.999 -6.645 34.842 1.00 39.62 239 ARG A O 1
ATOM 1853 N N . SER A 1 240 ? -22.179 -5.943 35.950 1.00 40.72 240 SER A N 1
ATOM 1854 C CA . SER A 1 240 ? -22.851 -5.657 37.213 1.00 40.72 240 SER A CA 1
ATOM 1855 C C . SER A 1 240 ? -23.601 -4.339 37.034 1.00 40.72 240 SER A C 1
ATOM 1857 O O . SER A 1 240 ? -23.046 -3.260 37.230 1.00 40.72 240 SER A O 1
ATOM 1859 N N . GLY A 1 241 ? -24.842 -4.435 36.559 1.00 37.34 241 GLY A N 1
ATOM 1860 C CA . GLY A 1 241 ? -25.800 -3.345 36.627 1.00 37.34 241 GLY A CA 1
ATOM 1861 C C . GLY A 1 241 ? -26.149 -3.115 38.088 1.00 37.34 241 GLY A C 1
ATOM 1862 O O . GLY A 1 241 ? -26.829 -3.937 38.696 1.00 37.34 241 GLY A O 1
ATOM 1863 N N . GLY A 1 242 ? -25.650 -2.014 38.644 1.00 44.12 242 GLY A N 1
ATOM 1864 C CA . GLY A 1 242 ? -26.283 -1.398 39.797 1.00 44.12 242 GLY A CA 1
ATOM 1865 C C . GLY A 1 242 ? -27.656 -0.893 39.367 1.00 44.12 242 GLY A C 1
ATOM 1866 O O . GLY A 1 242 ? -27.755 -0.087 38.444 1.00 44.12 242 GLY A O 1
ATOM 1867 N N . GLY A 1 243 ? -28.699 -1.399 40.011 1.00 34.09 243 GLY A N 1
ATOM 1868 C CA . GLY A 1 243 ? -29.984 -0.719 40.089 1.00 34.09 243 GLY A CA 1
ATOM 1869 C C . GLY A 1 243 ? -30.073 -0.035 41.453 1.00 34.09 243 GLY A C 1
ATOM 1870 O O . GLY A 1 243 ? -29.799 -0.699 42.454 1.00 34.09 243 GLY A O 1
ATOM 1871 N N . PRO A 1 244 ? -30.413 1.260 41.533 1.00 54.62 244 PRO A N 1
ATOM 1872 C CA . PRO A 1 244 ? -30.892 1.852 42.768 1.00 54.62 244 PRO A CA 1
ATOM 1873 C C . PRO A 1 244 ? -32.400 1.577 42.887 1.00 54.62 244 PRO A C 1
ATOM 1875 O O . PRO A 1 244 ? -33.134 1.779 41.920 1.00 54.62 244 PRO A O 1
ATOM 1878 N N . GLY A 1 245 ? -32.873 1.145 44.056 1.00 42.12 245 GLY A N 1
ATOM 1879 C CA . GLY A 1 245 ? -34.306 1.163 44.365 1.00 42.12 245 GLY A CA 1
ATOM 1880 C C . GLY A 1 245 ? -34.743 0.150 45.419 1.00 42.12 245 GLY A C 1
ATOM 1881 O O . GLY A 1 245 ? -34.679 -1.051 45.163 1.00 42.12 245 GLY A O 1
ATOM 1882 N N . GLY A 1 246 ? -35.246 0.663 46.547 1.00 38.16 246 GLY A N 1
ATOM 1883 C CA . GLY A 1 246 ? -35.969 -0.081 47.581 1.00 38.16 246 GLY A CA 1
ATOM 1884 C C . GLY A 1 246 ? -35.424 0.160 48.971 1.00 38.16 246 GLY A C 1
ATOM 1885 O O . GLY A 1 246 ? -34.708 -0.742 49.448 1.00 38.16 246 GLY A O 1
#

Solvent-accessible surface area (backbone atoms only — not comparable to full-atom values): 13344 Å² total; per-residue (Å²): 122,47,71,41,88,63,39,70,61,52,43,51,52,50,30,70,75,65,66,31,31,26,28,18,13,25,44,42,53,49,40,92,47,76,60,12,37,29,48,19,53,38,50,46,29,58,89,59,45,40,82,54,45,39,36,70,50,68,79,67,41,81,42,77,62,53,44,87,55,51,64,36,65,68,51,38,55,75,52,59,53,73,54,80,82,43,93,51,63,34,68,52,50,40,40,47,45,32,43,77,70,74,35,41,34,31,32,36,58,87,34,38,34,43,33,73,50,55,84,44,69,70,58,39,26,52,50,27,18,52,50,18,22,36,48,41,54,48,30,72,78,38,64,89,70,67,46,68,67,72,49,47,29,36,52,48,44,51,47,40,51,51,16,60,61,37,40,81,80,38,67,75,27,44,52,50,51,47,54,52,50,51,50,44,53,52,51,18,48,65,72,28,70,84,36,63,77,35,23,66,45,27,60,53,48,48,55,34,47,36,43,24,19,8,47,11,41,76,67,46,70,85,77,82,73,82,76,86,75,74,84,82,81,77,77,81,78,77,79,83,75,82,77,90,88,137

Radius of gyration: 21.05 Å; Cα contacts (8 Å, |Δi|>4): 382; chains: 1; bounding box: 54×43×81 Å

pLDDT: mean 89.41, std 16.29, range [34.09, 98.56]